Protein AF-A0A8H8RBW3-F1 (afdb_monomer_lite)

Sequence (217 aa):
YTEMAESSLVESPELKIYHGNCHCGAIKFAVKTPETPTVGECNCSICFKKGYKHIFPGPEAFNLIRGEELLKDYEFAGKTMLHRFCPTSGTPVMGKRSSAPPGSDISINARTLNDLDIWSLPTQTLDGKSLEPSYKPAPFTGPEPTAKIEDSKIYTGGCHCGNVTMALKTTDPQIPQVSISTQDPSQVKAYIFGRSFQEHTFCGICGVSLVGEGVAG

pLDDT: mean 88.07, std 14.0, range [35.59, 98.62]

Radius of gyration: 20.66 Å; chains: 1; bounding box: 60×54×54 Å

Structure (mmCIF, N/CA/C/O backbone):
data_AF-A0A8H8RBW3-F1
#
_entry.id   AF-A0A8H8RBW3-F1
#
loop_
_atom_site.group_PDB
_atom_site.id
_atom_site.type_symbol
_atom_site.label_atom_id
_atom_site.label_alt_id
_atom_site.label_comp_id
_atom_site.label_asym_id
_atom_site.label_entity_id
_atom_site.label_seq_id
_atom_site.pdbx_PDB_ins_code
_atom_site.Cartn_x
_atom_site.Cartn_y
_atom_site.Cartn_z
_atom_site.occupancy
_atom_site.B_iso_or_equiv
_atom_site.auth_seq_id
_atom_site.auth_comp_id
_atom_site.auth_asym_id
_atom_site.auth_atom_id
_atom_site.pdbx_PDB_model_num
ATOM 1 N N . TYR A 1 1 ? 33.612 -38.176 -30.239 1.00 38.25 1 TYR A N 1
ATOM 2 C CA . TYR A 1 1 ? 32.323 -37.581 -30.624 1.00 38.25 1 TYR A CA 1
ATOM 3 C C . TYR A 1 1 ? 31.605 -37.221 -29.343 1.00 38.25 1 TYR A C 1
ATOM 5 O O . TYR A 1 1 ? 30.943 -38.060 -28.756 1.00 38.25 1 TYR A O 1
ATOM 13 N N . THR A 1 2 ? 31.913 -36.037 -28.829 1.00 35.59 2 THR A N 1
ATOM 14 C CA . THR A 1 2 ? 31.411 -35.514 -27.558 1.00 35.59 2 THR A CA 1
ATOM 15 C C . THR A 1 2 ? 30.137 -34.734 -27.850 1.00 35.59 2 THR A C 1
ATOM 17 O O . THR A 1 2 ? 30.138 -33.873 -28.728 1.00 35.59 2 THR A O 1
ATOM 20 N N . GLU A 1 3 ? 29.062 -35.090 -27.154 1.00 43.66 3 GLU A N 1
ATOM 21 C CA . GLU A 1 3 ? 27.749 -34.453 -27.213 1.00 43.66 3 GLU A CA 1
ATOM 22 C C . GLU A 1 3 ? 27.864 -32.949 -26.933 1.00 43.66 3 GLU A C 1
ATOM 24 O O . GLU A 1 3 ? 28.324 -32.527 -25.871 1.00 43.66 3 GLU A O 1
ATOM 29 N N . MET A 1 4 ? 27.446 -32.133 -27.899 1.00 42.12 4 MET A N 1
ATOM 30 C CA . MET A 1 4 ? 27.146 -30.725 -27.670 1.00 42.12 4 MET A CA 1
ATOM 31 C C . MET A 1 4 ? 25.696 -30.661 -27.204 1.00 42.12 4 MET A C 1
ATOM 33 O O . MET A 1 4 ? 24.782 -30.838 -28.004 1.00 42.12 4 MET A O 1
ATOM 37 N N . ALA A 1 5 ? 25.493 -30.454 -25.903 1.00 46.16 5 ALA A N 1
ATOM 38 C CA . ALA A 1 5 ? 24.181 -30.139 -25.363 1.00 46.16 5 ALA A CA 1
ATOM 39 C C . ALA A 1 5 ? 23.697 -28.824 -25.993 1.00 46.16 5 ALA A C 1
ATOM 41 O O . ALA A 1 5 ? 24.302 -27.768 -25.794 1.00 46.16 5 ALA A O 1
ATOM 42 N N . GLU A 1 6 ? 22.626 -28.910 -26.780 1.00 45.06 6 GLU A N 1
ATOM 43 C CA . GLU A 1 6 ? 21.883 -27.760 -27.277 1.00 45.06 6 GLU A CA 1
ATOM 44 C C . GLU A 1 6 ? 21.389 -26.941 -26.081 1.00 45.06 6 GLU A C 1
ATOM 46 O O . GLU A 1 6 ? 20.500 -27.339 -25.329 1.00 45.06 6 GLU A O 1
ATOM 51 N N . SER A 1 7 ? 22.010 -25.779 -25.896 1.00 51.03 7 SER A N 1
ATOM 52 C CA . SER A 1 7 ? 21.505 -24.706 -25.052 1.00 51.03 7 SER A CA 1
ATOM 53 C C . SER A 1 7 ? 20.158 -24.262 -25.619 1.00 51.03 7 SER A C 1
ATOM 55 O O . SER A 1 7 ? 20.117 -23.463 -26.555 1.00 51.03 7 SER A O 1
ATOM 57 N N . SER A 1 8 ? 19.062 -24.776 -25.063 1.00 50.03 8 SER A N 1
ATOM 58 C CA . SER A 1 8 ? 17.713 -24.300 -25.356 1.00 50.03 8 SER A CA 1
ATOM 59 C C . SER A 1 8 ? 17.643 -22.798 -25.075 1.00 50.03 8 SER A C 1
ATOM 61 O O . SER A 1 8 ? 17.675 -22.369 -23.919 1.00 50.03 8 SER A O 1
ATOM 63 N N . LEU A 1 9 ? 17.583 -22.000 -26.139 1.00 47.44 9 LEU A N 1
ATOM 64 C CA . LEU A 1 9 ? 17.281 -20.579 -26.071 1.00 47.44 9 LEU A CA 1
ATOM 65 C C . LEU A 1 9 ? 15.852 -20.454 -25.536 1.00 47.44 9 LEU A C 1
ATOM 67 O O . LEU A 1 9 ? 14.891 -20.694 -26.260 1.00 47.44 9 LEU A O 1
ATOM 71 N N . VAL A 1 10 ? 15.708 -20.144 -24.250 1.00 54.31 10 VAL A N 1
ATOM 72 C CA . VAL A 1 10 ? 14.412 -19.749 -23.698 1.00 54.31 10 VAL A CA 1
ATOM 73 C C . VAL A 1 10 ? 14.110 -18.381 -24.299 1.00 54.31 10 VAL A C 1
ATOM 75 O O . VAL A 1 10 ? 14.776 -17.404 -23.959 1.00 54.31 10 VAL A O 1
ATOM 78 N N . GLU A 1 11 ? 13.176 -18.318 -25.249 1.00 56.00 11 GLU A N 1
ATOM 79 C CA . GLU A 1 11 ? 12.696 -17.047 -25.789 1.00 56.00 11 GLU A CA 1
ATOM 80 C C . GLU A 1 11 ? 12.199 -16.174 -24.634 1.00 56.00 11 GLU A C 1
ATOM 82 O O . GLU A 1 11 ? 11.340 -16.574 -23.843 1.00 56.00 11 GLU A O 1
ATOM 87 N N . SER A 1 12 ? 12.776 -14.978 -24.510 1.00 66.94 12 SER A N 1
ATOM 88 C CA . SER A 1 12 ? 12.285 -13.979 -23.568 1.00 66.94 12 SER A CA 1
ATOM 89 C C . SER A 1 12 ? 10.855 -13.604 -23.961 1.00 66.94 12 SER A C 1
ATOM 91 O O . SER A 1 12 ? 10.620 -13.315 -25.136 1.00 66.94 12 SER A O 1
ATOM 93 N N . PRO A 1 13 ? 9.902 -13.586 -23.015 1.00 77.00 13 PRO A N 1
ATOM 94 C CA . PRO A 1 13 ? 8.513 -13.276 -23.324 1.00 77.00 13 PRO A CA 1
ATOM 95 C C . PRO A 1 13 ? 8.392 -11.884 -23.953 1.00 77.00 13 PRO A C 1
ATOM 97 O O . PRO A 1 13 ? 9.084 -10.948 -23.543 1.00 77.00 13 PRO A O 1
ATOM 100 N N . GLU A 1 14 ? 7.491 -11.747 -24.928 1.00 88.75 14 GLU A N 1
ATOM 101 C CA . GLU A 1 14 ? 7.175 -10.459 -25.543 1.00 88.75 14 GLU A CA 1
ATOM 102 C C . GLU A 1 14 ? 6.735 -9.454 -24.467 1.00 88.75 14 GLU A C 1
ATOM 104 O O . GLU A 1 14 ? 5.901 -9.751 -23.607 1.00 88.75 14 GLU A O 1
ATOM 109 N N . LEU A 1 15 ? 7.331 -8.259 -24.493 1.00 93.69 15 LEU A N 1
ATOM 110 C CA . LEU A 1 15 ? 7.065 -7.206 -23.518 1.00 93.69 15 LEU A CA 1
ATOM 111 C C . LEU A 1 15 ? 6.145 -6.147 -24.113 1.00 93.69 15 LEU A C 1
ATOM 113 O O . LEU A 1 15 ? 6.416 -5.598 -25.181 1.00 93.69 15 LEU A O 1
ATOM 117 N N . LYS A 1 16 ? 5.122 -5.770 -23.350 1.00 95.31 16 LYS A N 1
ATOM 118 C CA . LYS A 1 16 ? 4.192 -4.693 -23.683 1.00 95.31 16 LYS A CA 1
ATOM 119 C C . LYS A 1 16 ? 4.362 -3.523 -22.730 1.00 95.31 16 LYS A C 1
ATOM 121 O O . LYS A 1 16 ? 4.723 -3.693 -21.565 1.00 95.31 16 LYS A O 1
ATOM 126 N N . ILE A 1 17 ? 4.111 -2.320 -23.236 1.00 97.50 17 ILE A N 1
ATOM 127 C CA . ILE A 1 17 ? 4.099 -1.107 -22.421 1.00 97.50 17 ILE A CA 1
ATOM 128 C C . ILE A 1 17 ? 2.705 -0.938 -21.824 1.00 97.50 17 ILE A C 1
ATOM 130 O O . ILE A 1 17 ? 1.729 -0.770 -22.551 1.00 97.50 17 ILE A O 1
ATOM 134 N N . TYR A 1 18 ? 2.639 -0.920 -20.499 1.00 98.00 18 TYR A N 1
ATOM 135 C CA . TYR A 1 18 ? 1.461 -0.550 -19.731 1.00 98.00 18 TYR A CA 1
ATOM 136 C C . TYR A 1 18 ? 1.674 0.819 -19.097 1.00 98.00 18 TYR A C 1
ATOM 138 O O . TYR A 1 18 ? 2.735 1.105 -18.536 1.00 98.00 18 TYR A O 1
ATOM 146 N N . HIS A 1 19 ? 0.652 1.666 -19.157 1.00 98.44 19 HIS A N 1
ATOM 147 C CA . HIS A 1 19 ? 0.625 2.922 -18.418 1.00 98.44 19 HIS A CA 1
ATOM 148 C C . HIS A 1 19 ? -0.035 2.711 -17.062 1.00 98.44 19 HIS A C 1
ATOM 150 O O . HIS A 1 19 ? -0.962 1.918 -16.934 1.00 98.44 19 HIS A O 1
ATOM 156 N N . GLY A 1 20 ? 0.412 3.452 -16.057 1.00 98.25 20 GLY A N 1
ATOM 157 C CA . GLY A 1 20 ? -0.210 3.435 -14.744 1.00 98.25 20 GLY A CA 1
ATOM 158 C C . GLY A 1 20 ? -0.260 4.808 -14.100 1.00 98.25 20 GLY A C 1
ATOM 159 O O . GLY A 1 20 ? 0.461 5.740 -14.482 1.00 98.25 20 GLY A O 1
ATOM 160 N N . ASN A 1 21 ? -1.136 4.936 -13.111 1.00 98.44 21 ASN A N 1
ATOM 161 C CA . ASN A 1 21 ? -1.290 6.151 -12.330 1.00 98.44 21 ASN A CA 1
ATOM 162 C C . ASN A 1 21 ? -1.804 5.866 -10.917 1.00 98.44 21 ASN A C 1
ATOM 164 O O . ASN A 1 21 ? -2.456 4.859 -10.650 1.00 98.44 21 ASN A O 1
ATOM 168 N N . CYS A 1 22 ? -1.537 6.795 -9.996 1.00 97.81 22 CYS A N 1
ATOM 169 C CA . CYS A 1 22 ? -2.273 6.810 -8.733 1.00 97.81 22 CYS A CA 1
ATOM 170 C C . CYS A 1 22 ? -3.745 7.179 -8.978 1.00 97.81 22 CYS A C 1
ATOM 172 O O . CYS A 1 22 ? -4.088 7.704 -10.040 1.00 97.81 22 CYS A O 1
ATOM 174 N N . HIS A 1 23 ? -4.610 6.973 -7.984 1.00 95.62 23 HIS A N 1
ATOM 175 C CA . HIS A 1 23 ? -6.046 7.196 -8.151 1.00 95.62 23 HIS A CA 1
ATOM 176 C C . HIS A 1 23 ? -6.396 8.635 -8.572 1.00 95.62 23 HIS A C 1
ATOM 178 O O . HIS A 1 23 ? -7.210 8.833 -9.465 1.00 95.62 23 HIS A O 1
ATOM 184 N N . CYS A 1 24 ? -5.724 9.647 -8.010 1.00 95.12 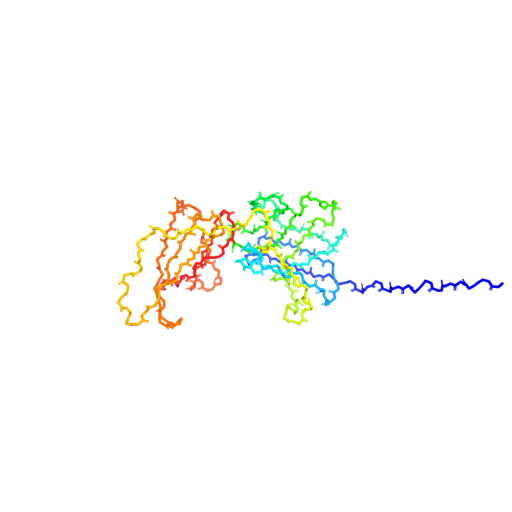24 CYS A N 1
ATOM 185 C CA . CYS A 1 24 ? -5.948 11.047 -8.395 1.00 95.12 24 CYS A CA 1
ATOM 186 C C . CYS A 1 24 ? -5.222 11.479 -9.686 1.00 95.12 24 CYS A C 1
ATOM 188 O O . CYS A 1 24 ? -5.352 12.626 -10.107 1.00 95.12 24 CYS A O 1
ATOM 190 N N . GLY A 1 25 ? -4.410 10.610 -10.297 1.00 96.06 25 GLY A N 1
ATOM 191 C CA . GLY A 1 25 ? -3.676 10.902 -11.534 1.00 96.06 25 GLY A CA 1
ATOM 192 C C . GLY A 1 25 ? -2.464 11.836 -11.396 1.00 96.06 25 GLY A C 1
ATOM 193 O O . GLY A 1 25 ? -1.840 12.160 -12.409 1.00 96.06 25 GLY A O 1
ATOM 194 N N . ALA A 1 26 ? -2.114 12.265 -10.177 1.00 97.06 26 ALA A N 1
ATOM 195 C CA . ALA A 1 26 ? -0.953 13.124 -9.917 1.00 97.06 26 ALA A CA 1
ATOM 196 C C . ALA A 1 26 ? 0.384 12.420 -10.208 1.00 97.06 26 ALA A C 1
ATOM 198 O O . ALA A 1 26 ? 1.325 13.052 -10.684 1.00 97.06 26 ALA A O 1
ATOM 199 N N . ILE A 1 27 ? 0.438 11.109 -9.955 1.00 98.50 27 ILE A N 1
ATOM 200 C CA . ILE A 1 27 ? 1.563 10.236 -10.285 1.00 98.50 27 ILE A CA 1
ATOM 201 C C . ILE A 1 27 ? 1.209 9.482 -11.561 1.00 98.50 27 ILE A C 1
ATOM 203 O O . ILE A 1 27 ? 0.157 8.839 -11.602 1.00 98.50 27 ILE A O 1
ATOM 207 N N . LYS A 1 28 ? 2.077 9.536 -12.573 1.00 98.62 28 LYS A N 1
ATOM 208 C CA . LYS A 1 28 ? 1.922 8.796 -13.835 1.00 98.62 28 LYS A CA 1
ATOM 209 C C . LYS A 1 28 ? 3.229 8.117 -14.200 1.00 98.62 28 LYS A C 1
ATOM 211 O O . LYS A 1 28 ? 4.292 8.714 -14.046 1.00 98.62 28 LYS A O 1
ATOM 216 N N . PHE A 1 29 ? 3.157 6.902 -14.718 1.00 98.31 29 PHE A N 1
ATOM 217 C CA . PHE A 1 29 ? 4.330 6.121 -15.096 1.00 98.31 29 PHE A CA 1
ATOM 218 C C . PHE A 1 29 ? 4.004 5.141 -16.230 1.00 98.31 29 PHE A C 1
ATOM 220 O O . PHE A 1 29 ? 2.842 4.963 -16.602 1.00 98.31 29 PHE A O 1
ATOM 227 N N . ALA A 1 30 ? 5.039 4.519 -16.784 1.00 98.06 30 ALA A N 1
ATOM 228 C CA . ALA A 1 30 ? 4.941 3.419 -17.732 1.00 98.06 30 ALA A CA 1
ATOM 229 C C . ALA A 1 30 ? 5.853 2.260 -17.309 1.00 98.06 30 ALA A C 1
ATOM 231 O O . ALA A 1 30 ? 6.924 2.474 -16.734 1.00 98.06 30 ALA A O 1
ATOM 232 N N . VAL A 1 31 ? 5.416 1.037 -17.601 1.00 97.19 31 VAL A N 1
ATOM 233 C CA . VAL A 1 31 ? 6.129 -0.211 -17.320 1.00 97.19 31 VAL A CA 1
ATOM 234 C C . VAL A 1 31 ? 6.141 -1.084 -18.569 1.00 97.19 31 VAL A C 1
ATOM 236 O O . VAL A 1 31 ? 5.099 -1.280 -19.183 1.00 97.19 31 VAL A O 1
ATOM 239 N N . LYS A 1 32 ? 7.299 -1.647 -18.914 1.00 96.44 32 LYS A N 1
ATOM 240 C CA . LYS A 1 32 ? 7.427 -2.761 -19.857 1.00 96.44 32 LYS A CA 1
ATOM 241 C C . LYS A 1 32 ? 7.345 -4.071 -19.080 1.00 96.44 32 LYS A C 1
ATOM 243 O O . LYS A 1 32 ? 8.136 -4.296 -18.169 1.00 96.44 32 LYS A O 1
ATOM 248 N N . THR A 1 33 ? 6.386 -4.925 -19.405 1.00 95.00 33 THR A N 1
ATOM 249 C CA . THR A 1 33 ? 6.212 -6.229 -18.748 1.00 95.00 33 THR A CA 1
ATOM 250 C C . THR A 1 33 ? 5.459 -7.184 -19.684 1.00 95.00 33 THR A C 1
ATOM 252 O O . THR A 1 33 ? 4.809 -6.695 -20.615 1.00 95.00 33 THR A O 1
ATOM 255 N N . PRO A 1 34 ? 5.557 -8.519 -19.517 1.00 94.50 34 PRO A N 1
ATOM 256 C CA . PRO A 1 34 ? 4.747 -9.459 -20.293 1.00 94.50 34 PRO A CA 1
ATOM 257 C C . PRO A 1 34 ? 3.250 -9.167 -20.169 1.00 94.50 34 PRO A C 1
ATOM 259 O O . PRO A 1 34 ? 2.832 -8.479 -19.242 1.00 94.50 34 PRO A O 1
ATOM 262 N N . GLU A 1 35 ? 2.418 -9.704 -21.062 1.00 93.31 35 GLU A N 1
ATOM 263 C CA . GLU A 1 35 ? 0.962 -9.529 -20.935 1.00 93.31 35 GLU A CA 1
ATOM 264 C C . GLU A 1 35 ? 0.374 -10.231 -19.704 1.00 93.31 35 GLU A C 1
ATOM 266 O O . GLU A 1 35 ? -0.577 -9.737 -19.105 1.00 93.31 35 GLU A O 1
ATOM 271 N N . THR A 1 36 ? 0.992 -11.333 -19.275 1.00 94.31 36 THR A N 1
ATOM 272 C CA . THR A 1 36 ? 0.603 -12.101 -18.084 1.00 94.31 36 THR A CA 1
ATOM 273 C C . THR A 1 36 ? 1.766 -12.184 -17.088 1.00 94.31 36 THR A C 1
ATOM 275 O O . THR A 1 36 ? 2.343 -13.260 -16.896 1.00 94.31 36 THR A O 1
ATOM 278 N N . PRO A 1 37 ? 2.191 -11.062 -16.476 1.00 94.81 37 PRO A N 1
ATOM 279 C CA . PRO A 1 37 ? 3.321 -11.080 -15.562 1.00 94.81 37 PRO A CA 1
ATOM 280 C C . PRO A 1 37 ? 2.942 -11.797 -14.264 1.00 94.81 37 PRO A C 1
ATOM 282 O O . PRO A 1 37 ? 1.864 -11.576 -13.711 1.00 94.81 37 PRO A O 1
ATOM 285 N N . THR A 1 38 ? 3.853 -12.615 -13.735 1.00 96.06 38 THR A N 1
ATOM 286 C CA . THR A 1 38 ? 3.692 -13.175 -12.389 1.00 96.06 38 THR A CA 1
ATOM 287 C C . THR A 1 38 ? 3.805 -12.067 -11.351 1.00 96.06 38 THR A C 1
ATOM 289 O O . THR A 1 38 ? 4.810 -11.355 -11.297 1.00 96.06 38 THR A O 1
ATOM 292 N N . VAL A 1 39 ? 2.787 -11.936 -10.501 1.00 97.38 39 VAL A N 1
ATOM 293 C CA . VAL A 1 39 ? 2.762 -10.950 -9.418 1.00 97.38 39 VAL A CA 1
ATOM 294 C C . VAL A 1 39 ? 3.179 -11.573 -8.091 1.00 97.38 39 VAL A C 1
ATOM 296 O O . VAL A 1 39 ? 2.764 -12.675 -7.742 1.00 97.38 39 VAL A O 1
ATOM 299 N N . GLY A 1 40 ? 3.983 -10.846 -7.321 1.00 97.44 40 GLY A N 1
ATOM 300 C CA . GLY A 1 40 ? 4.317 -11.202 -5.947 1.00 97.44 40 GLY A CA 1
ATOM 301 C C . GLY A 1 40 ? 3.254 -10.701 -4.970 1.00 97.44 40 GLY A C 1
ATOM 302 O O . GLY A 1 40 ? 3.030 -9.491 -4.868 1.00 97.44 40 GLY A O 1
ATOM 303 N N . GLU A 1 41 ? 2.646 -11.607 -4.208 1.00 97.12 41 GLU A N 1
ATOM 304 C CA . GLU A 1 41 ? 1.735 -11.281 -3.107 1.00 97.12 41 GLU A CA 1
ATOM 305 C C . GLU A 1 41 ? 2.333 -11.707 -1.774 1.00 97.12 41 GLU A C 1
ATOM 307 O O . GLU A 1 41 ? 2.482 -12.890 -1.473 1.00 97.12 41 GLU A O 1
ATOM 312 N N . CYS A 1 42 ? 2.688 -10.713 -0.966 1.00 96.69 42 CYS A N 1
ATOM 313 C CA . CYS A 1 42 ? 3.293 -10.928 0.335 1.00 96.69 42 CYS A CA 1
ATOM 314 C C . CYS A 1 42 ? 2.256 -10.782 1.447 1.00 96.69 42 CYS A C 1
ATOM 316 O O . CYS A 1 42 ? 1.523 -9.793 1.503 1.00 96.69 42 CYS A O 1
ATOM 318 N N . ASN A 1 43 ? 2.234 -11.742 2.369 1.00 96.88 43 ASN A N 1
ATOM 319 C CA . ASN A 1 43 ? 1.338 -11.737 3.526 1.00 96.88 43 ASN A CA 1
ATOM 320 C C . ASN A 1 43 ? 1.826 -10.848 4.694 1.00 96.88 43 ASN A C 1
ATOM 322 O O . ASN A 1 43 ? 1.219 -10.869 5.768 1.00 96.88 43 ASN A O 1
ATOM 326 N N . CYS A 1 44 ? 2.917 -10.086 4.531 1.00 95.75 44 CYS A N 1
ATOM 327 C CA . CYS A 1 44 ? 3.396 -9.196 5.587 1.00 95.75 44 CYS A CA 1
ATOM 328 C C . CYS A 1 44 ? 2.398 -8.058 5.851 1.00 95.75 44 CYS A C 1
ATOM 330 O O . CYS A 1 44 ? 1.584 -7.685 5.000 1.00 95.75 44 CYS A O 1
ATOM 332 N N . SER A 1 45 ? 2.477 -7.473 7.044 1.00 96.06 45 SER A N 1
ATOM 333 C CA . SER A 1 45 ? 1.506 -6.497 7.550 1.00 96.06 45 SER A CA 1
ATOM 334 C C . SER A 1 45 ? 1.267 -5.308 6.617 1.00 96.06 45 SER A C 1
ATOM 336 O O . SER A 1 45 ? 0.119 -4.904 6.424 1.00 96.06 45 SER A O 1
ATOM 338 N N . ILE A 1 46 ? 2.323 -4.736 6.032 1.00 97.00 46 ILE A N 1
ATOM 339 C CA . ILE A 1 46 ? 2.197 -3.591 5.123 1.00 97.00 46 ILE A CA 1
ATOM 340 C C . ILE A 1 46 ? 1.629 -4.003 3.761 1.00 97.00 46 ILE A C 1
ATOM 342 O O . ILE A 1 46 ? 0.777 -3.289 3.232 1.00 97.00 46 ILE A O 1
ATOM 346 N N . CYS A 1 47 ? 2.061 -5.143 3.207 1.00 96.75 47 CYS A N 1
ATOM 347 C CA . CYS A 1 47 ? 1.621 -5.618 1.896 1.00 96.75 47 CYS A CA 1
ATOM 348 C C . CYS A 1 47 ? 0.146 -5.980 1.919 1.00 96.75 47 CYS A C 1
ATOM 350 O O . CYS A 1 47 ? -0.601 -5.542 1.044 1.00 96.75 47 CYS A O 1
ATOM 352 N N . PHE A 1 48 ? -0.277 -6.651 2.988 1.00 95.19 48 PHE A N 1
ATOM 353 C CA . PHE A 1 48 ? -1.670 -6.979 3.225 1.00 95.19 48 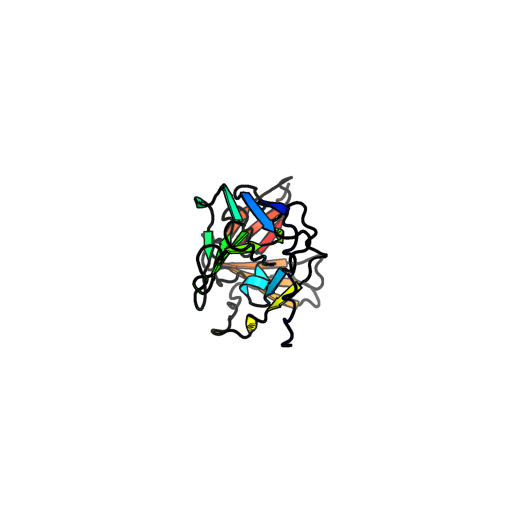PHE A CA 1
ATOM 354 C C . PHE A 1 48 ? -2.536 -5.718 3.373 1.00 95.19 48 PHE A C 1
ATOM 356 O O . PHE A 1 48 ? -3.514 -5.554 2.650 1.00 95.19 48 PHE A O 1
ATOM 363 N N . LYS A 1 49 ? -2.146 -4.766 4.239 1.00 95.88 49 LYS A N 1
ATOM 364 C CA . LYS A 1 49 ? -2.915 -3.523 4.467 1.00 95.88 49 LYS A CA 1
ATOM 365 C C . LYS A 1 49 ? -2.999 -2.606 3.243 1.00 95.88 49 LYS A C 1
ATOM 367 O O . LYS A 1 49 ? -3.969 -1.868 3.114 1.00 95.88 49 LYS A O 1
ATOM 372 N N . LYS A 1 50 ? -1.981 -2.608 2.378 1.00 96.69 50 LYS A N 1
ATOM 373 C CA . LYS A 1 50 ? -1.943 -1.799 1.146 1.00 96.69 50 LYS A CA 1
ATOM 374 C C . LYS A 1 50 ? -2.453 -2.537 -0.092 1.00 96.69 50 LYS A C 1
ATOM 376 O O . LYS A 1 50 ? -2.550 -1.925 -1.152 1.00 96.69 50 LYS A O 1
ATOM 381 N N . GLY A 1 51 ? -2.744 -3.832 0.022 1.00 96.00 51 GLY A N 1
ATOM 382 C CA . GLY A 1 51 ? -3.173 -4.663 -1.098 1.00 96.00 51 GLY A CA 1
ATOM 383 C C . GLY A 1 51 ? -2.146 -4.738 -2.231 1.00 96.00 51 GLY A C 1
ATOM 384 O O . GLY A 1 51 ? -2.538 -4.758 -3.396 1.00 96.00 51 GLY A O 1
ATOM 385 N N . TYR A 1 52 ? -0.846 -4.732 -1.927 1.00 97.56 52 TYR A N 1
ATOM 386 C CA . TYR A 1 52 ? 0.187 -4.789 -2.965 1.00 97.56 52 TYR A CA 1
ATOM 387 C C . TYR A 1 52 ? 0.108 -6.092 -3.780 1.00 97.56 52 TYR A C 1
ATOM 389 O O . TYR A 1 52 ? 0.089 -7.182 -3.212 1.00 97.56 52 TYR A O 1
ATOM 397 N N . LYS A 1 53 ? 0.152 -5.963 -5.111 1.00 97.62 53 LYS A N 1
ATOM 398 C CA . LYS A 1 53 ? 0.529 -7.027 -6.056 1.00 97.62 53 LYS A CA 1
ATOM 399 C C . LYS A 1 53 ? 1.787 -6.563 -6.784 1.00 97.62 53 LYS A C 1
ATOM 401 O O . LYS A 1 53 ? 1.701 -5.690 -7.643 1.00 97.62 53 LYS A O 1
ATOM 406 N N . HIS A 1 54 ? 2.956 -7.051 -6.384 1.00 97.56 54 HIS A N 1
ATOM 407 C CA . HIS A 1 54 ? 4.231 -6.525 -6.872 1.00 97.56 54 HIS A CA 1
ATOM 408 C C . HIS A 1 54 ? 4.601 -7.109 -8.239 1.00 97.56 54 HIS A C 1
ATOM 410 O O . HIS A 1 54 ? 4.711 -8.322 -8.379 1.00 97.56 54 HIS A O 1
ATOM 416 N N . ILE A 1 55 ? 4.879 -6.241 -9.210 1.00 96.56 55 ILE A N 1
ATOM 417 C CA . ILE A 1 55 ? 5.629 -6.572 -10.429 1.00 96.56 55 ILE A CA 1
ATOM 418 C C . ILE A 1 55 ? 7.029 -5.983 -10.291 1.00 96.56 55 ILE A C 1
ATOM 420 O O . ILE A 1 55 ? 7.178 -4.829 -9.887 1.00 96.56 55 ILE A O 1
ATOM 424 N N . PHE A 1 56 ? 8.048 -6.761 -10.645 1.00 95.00 56 PHE A N 1
ATOM 425 C CA . PHE A 1 56 ? 9.438 -6.316 -10.722 1.00 95.00 56 PHE A CA 1
ATOM 426 C C . PHE A 1 56 ? 9.826 -6.236 -12.202 1.00 95.00 56 PHE A C 1
ATOM 428 O O . PHE A 1 56 ? 10.170 -7.261 -12.783 1.00 95.00 56 PHE A O 1
ATOM 435 N N . PRO A 1 57 ? 9.719 -5.057 -12.839 1.00 91.56 57 PRO A N 1
ATOM 436 C CA . PRO A 1 57 ? 9.863 -4.947 -14.290 1.00 91.56 57 PRO A CA 1
ATOM 437 C C . PRO A 1 57 ? 11.307 -5.149 -14.776 1.00 91.56 57 PRO A C 1
ATOM 439 O O . PRO A 1 57 ? 11.518 -5.490 -15.933 1.00 91.56 57 PRO A O 1
ATOM 442 N N . GLY A 1 58 ? 12.293 -4.993 -13.889 1.00 89.12 58 GLY A N 1
ATOM 443 C CA . GLY A 1 58 ? 13.711 -5.091 -14.224 1.00 89.12 58 GLY A CA 1
ATOM 444 C C . GLY A 1 58 ? 14.294 -3.783 -14.778 1.00 89.12 58 GLY A C 1
ATOM 445 O O . GLY A 1 58 ? 13.586 -2.771 -14.871 1.00 89.12 58 GLY A O 1
ATOM 446 N N . PRO A 1 59 ? 15.598 -3.783 -15.111 1.00 89.69 59 PRO A N 1
ATOM 447 C CA . PRO A 1 59 ? 16.299 -2.592 -15.582 1.00 89.69 59 PRO A CA 1
ATOM 448 C C . PRO A 1 59 ? 15.655 -2.008 -16.841 1.00 89.69 59 PRO A C 1
ATOM 450 O O . PRO A 1 59 ? 15.210 -2.749 -17.711 1.00 89.69 59 PRO A O 1
ATOM 453 N N . GLU A 1 60 ? 15.602 -0.676 -16.931 1.00 90.00 60 GLU A N 1
ATOM 454 C CA . GLU A 1 60 ? 15.102 0.077 -18.103 1.00 90.00 60 GLU A CA 1
ATOM 455 C C . GLU A 1 60 ? 13.634 -0.192 -18.503 1.00 90.00 60 GLU A C 1
ATOM 457 O O . GLU A 1 60 ? 13.122 0.358 -19.482 1.00 90.00 60 GLU A O 1
ATOM 462 N N . ALA A 1 61 ? 12.919 -1.002 -17.722 1.00 94.12 61 ALA A N 1
ATOM 463 C CA . ALA A 1 61 ? 11.536 -1.384 -17.965 1.00 94.12 61 ALA A CA 1
ATOM 464 C C . ALA A 1 61 ? 10.531 -0.542 -17.163 1.00 94.12 61 ALA A C 1
ATOM 466 O O . ALA A 1 61 ? 9.332 -0.790 -17.226 1.00 94.12 61 ALA A O 1
ATOM 467 N N . PHE A 1 62 ? 10.991 0.468 -16.424 1.00 95.50 62 PHE A N 1
ATOM 468 C CA . PHE A 1 62 ? 10.145 1.414 -15.701 1.00 95.50 62 PHE A CA 1
ATOM 469 C C . PHE A 1 62 ? 10.525 2.850 -16.049 1.00 95.50 62 PHE A C 1
ATOM 471 O O . PHE A 1 62 ? 11.702 3.204 -16.054 1.00 95.50 62 PHE A O 1
ATOM 478 N N . ASN A 1 63 ? 9.515 3.682 -16.294 1.00 95.88 63 ASN A N 1
ATOM 479 C CA . ASN A 1 63 ? 9.677 5.108 -16.530 1.00 95.88 63 ASN A CA 1
ATOM 480 C C . ASN A 1 63 ? 8.638 5.896 -15.725 1.00 95.88 63 ASN A C 1
ATOM 482 O O . ASN A 1 63 ? 7.433 5.752 -15.945 1.00 95.88 63 ASN A O 1
ATOM 486 N N . LEU A 1 64 ? 9.097 6.753 -14.816 1.00 96.19 64 LEU A N 1
ATOM 487 C CA . LEU A 1 64 ? 8.234 7.659 -14.069 1.00 96.19 64 LEU A CA 1
ATOM 488 C C . LEU A 1 64 ? 8.014 8.928 -14.899 1.00 96.19 64 LEU A C 1
ATOM 490 O O . LEU A 1 64 ? 8.937 9.690 -15.151 1.00 96.19 64 LEU A O 1
ATOM 494 N N . ILE A 1 65 ? 6.780 9.133 -15.354 1.00 98.06 65 ILE A N 1
ATOM 495 C CA . ILE A 1 65 ? 6.430 10.198 -16.304 1.00 98.06 65 ILE A CA 1
ATOM 496 C C . ILE A 1 65 ? 6.134 11.511 -15.568 1.00 98.06 65 ILE A C 1
ATOM 498 O O . ILE A 1 65 ? 6.429 12.590 -16.077 1.00 98.06 65 ILE A O 1
ATOM 502 N N . ARG A 1 66 ? 5.503 11.437 -14.389 1.00 98.06 66 ARG A N 1
ATOM 503 C CA . ARG A 1 66 ? 5.120 12.610 -13.590 1.00 98.06 66 ARG A CA 1
ATOM 504 C C . ARG A 1 66 ? 4.986 12.271 -12.108 1.00 98.06 66 ARG A C 1
ATOM 506 O O . ARG A 1 66 ? 4.448 11.214 -11.774 1.00 98.06 66 ARG A O 1
ATOM 513 N N . GLY A 1 67 ? 5.345 13.233 -11.256 1.00 97.19 67 GLY A N 1
ATOM 514 C CA . GLY A 1 67 ? 5.006 13.246 -9.834 1.00 97.19 67 GLY A CA 1
ATOM 515 C C . GLY A 1 67 ? 6.020 12.532 -8.948 1.00 97.19 67 GLY A C 1
ATOM 516 O O . GLY A 1 67 ? 5.667 12.088 -7.860 1.00 97.19 67 GLY A O 1
ATOM 517 N N . GLU A 1 68 ? 7.268 12.397 -9.390 1.00 96.25 68 GLU A N 1
ATOM 518 C CA . GLU A 1 68 ? 8.326 11.793 -8.576 1.00 96.25 68 GLU A CA 1
ATOM 519 C C . GLU A 1 68 ? 8.533 12.533 -7.258 1.00 96.25 68 GLU A C 1
ATOM 521 O O . GLU A 1 68 ? 8.588 11.917 -6.195 1.00 96.25 68 GLU A O 1
ATOM 526 N N . GLU A 1 69 ? 8.563 13.857 -7.340 1.00 96.69 69 GLU A N 1
ATOM 527 C CA . GLU A 1 69 ? 8.691 14.792 -6.231 1.00 96.69 69 GLU A CA 1
ATOM 528 C C . GLU A 1 69 ? 7.508 14.737 -5.260 1.00 96.69 69 GLU A C 1
ATOM 530 O O . GLU A 1 69 ? 7.618 15.167 -4.114 1.00 96.69 69 GLU A O 1
ATOM 535 N N . LEU A 1 70 ? 6.370 14.209 -5.719 1.00 97.50 70 LEU A N 1
ATOM 536 C CA . LEU A 1 70 ? 5.168 14.075 -4.910 1.00 97.50 70 LEU A CA 1
ATOM 537 C C . LEU A 1 70 ? 5.147 12.759 -4.138 1.00 97.50 70 LEU A C 1
ATOM 539 O O . LEU A 1 70 ? 4.404 12.660 -3.169 1.00 97.50 70 LEU A O 1
ATOM 543 N N . LEU A 1 71 ? 5.890 11.729 -4.551 1.00 97.56 71 LEU A N 1
ATOM 544 C CA . LEU A 1 71 ? 5.854 10.434 -3.871 1.00 97.56 71 LEU A CA 1
ATOM 545 C C . LEU A 1 71 ? 6.304 10.575 -2.415 1.00 97.56 71 LEU A C 1
ATOM 547 O O . LEU A 1 71 ? 7.367 11.116 -2.122 1.00 97.56 71 LEU A O 1
ATOM 551 N N . LYS A 1 72 ? 5.499 10.028 -1.501 1.00 97.88 72 LYS A N 1
ATOM 552 C CA . LYS A 1 72 ? 5.857 9.921 -0.089 1.00 97.88 72 LYS A CA 1
ATOM 553 C C . LYS A 1 72 ? 6.355 8.519 0.217 1.00 97.88 72 LYS A C 1
ATOM 555 O O . LYS A 1 72 ? 5.702 7.539 -0.145 1.00 97.88 72 LYS A O 1
ATOM 560 N N . ASP A 1 73 ? 7.469 8.442 0.933 1.00 97.62 73 ASP A N 1
ATOM 561 C CA . ASP A 1 73 ? 8.102 7.185 1.310 1.00 97.62 73 ASP A CA 1
ATOM 562 C C . ASP A 1 73 ? 7.687 6.753 2.721 1.00 97.62 73 ASP A C 1
ATOM 564 O O . ASP A 1 73 ? 7.522 7.566 3.634 1.00 97.62 73 ASP A O 1
ATOM 568 N N . TYR A 1 74 ? 7.520 5.444 2.895 1.00 97.75 74 TYR A N 1
ATOM 569 C CA . TYR A 1 74 ? 7.302 4.809 4.185 1.00 97.75 74 TYR A CA 1
ATOM 570 C C . TYR A 1 74 ? 8.215 3.592 4.340 1.00 97.75 74 TYR A C 1
ATOM 572 O O . TYR A 1 74 ? 8.160 2.662 3.535 1.00 97.75 74 TYR A O 1
ATOM 580 N N . GLU A 1 75 ? 9.011 3.588 5.405 1.00 95.50 75 GLU A N 1
ATOM 581 C CA . GLU A 1 75 ? 9.875 2.483 5.820 1.00 95.50 75 GLU A CA 1
ATOM 582 C C . GLU A 1 75 ? 9.559 2.063 7.260 1.00 95.50 75 GLU A C 1
ATOM 584 O O . GLU A 1 75 ? 9.003 2.828 8.051 1.00 95.50 75 GLU A O 1
ATOM 589 N N . PHE A 1 76 ? 9.894 0.824 7.602 1.00 94.00 76 PHE A N 1
ATOM 590 C CA . PHE A 1 76 ? 9.707 0.254 8.934 1.00 94.00 76 PHE A CA 1
ATOM 591 C C . PHE A 1 76 ? 10.677 -0.916 9.137 1.00 94.00 76 PHE A C 1
ATOM 593 O O . PHE A 1 76 ? 11.334 -1.356 8.189 1.00 94.00 76 PHE A O 1
ATOM 600 N N . ALA A 1 77 ? 10.738 -1.435 10.367 1.00 91.50 77 ALA A N 1
ATOM 601 C CA . ALA A 1 77 ? 11.538 -2.608 10.725 1.00 91.50 77 ALA A CA 1
ATOM 602 C C . ALA A 1 77 ? 12.989 -2.500 10.206 1.00 91.50 77 ALA A C 1
ATOM 604 O O . ALA A 1 77 ? 13.662 -1.508 10.475 1.00 91.50 77 ALA A O 1
ATOM 605 N N . GLY A 1 78 ? 13.459 -3.498 9.450 1.00 87.56 78 GLY A N 1
ATOM 606 C CA . GLY A 1 78 ? 14.815 -3.557 8.899 1.00 87.56 78 GLY A CA 1
ATOM 607 C C . GLY A 1 78 ? 15.092 -2.628 7.711 1.00 87.56 78 GLY A C 1
ATOM 608 O O . GLY A 1 78 ? 16.164 -2.733 7.125 1.00 87.56 78 GLY A O 1
ATOM 609 N N . LYS A 1 79 ? 14.150 -1.752 7.322 1.00 91.38 79 LYS A N 1
ATOM 610 C CA . LYS A 1 79 ? 14.324 -0.757 6.241 1.00 91.38 79 LYS A CA 1
ATOM 611 C C . LYS A 1 79 ? 14.803 -1.367 4.911 1.00 91.38 79 LYS A C 1
ATOM 613 O O . LYS A 1 79 ? 15.614 -0.804 4.177 1.00 91.38 79 LYS A O 1
ATOM 618 N N . THR A 1 80 ? 14.288 -2.553 4.594 1.00 91.31 80 THR A N 1
ATOM 619 C CA . THR A 1 80 ? 14.652 -3.313 3.387 1.00 91.31 80 THR A CA 1
ATOM 620 C C . THR A 1 80 ? 13.933 -2.816 2.130 1.00 91.31 80 THR A C 1
ATOM 622 O O . THR A 1 80 ? 14.367 -3.086 1.009 1.00 91.31 80 THR A O 1
ATOM 625 N N . MET A 1 81 ? 12.835 -2.074 2.298 1.00 94.44 81 MET A N 1
ATOM 626 C CA . MET A 1 81 ? 12.052 -1.507 1.208 1.00 94.44 81 MET A CA 1
ATOM 627 C C . MET A 1 81 ? 11.453 -0.153 1.604 1.00 94.44 81 MET A C 1
ATOM 629 O O . MET A 1 81 ? 10.835 -0.021 2.659 1.00 94.44 81 MET A O 1
ATOM 633 N N . LEU A 1 82 ? 11.585 0.834 0.719 1.00 96.25 82 LEU A N 1
ATOM 634 C CA . LEU A 1 82 ? 10.823 2.078 0.759 1.00 96.25 82 LEU A CA 1
ATOM 635 C C . LEU A 1 82 ? 9.487 1.847 0.057 1.00 96.25 82 LEU A C 1
ATOM 637 O O . LEU A 1 82 ? 9.460 1.588 -1.146 1.00 96.25 82 LEU A O 1
ATOM 641 N N . HIS A 1 83 ? 8.373 1.947 0.777 1.00 97.56 83 HIS A N 1
ATOM 642 C CA . HIS A 1 83 ? 7.036 1.893 0.189 1.00 97.56 83 HIS A CA 1
ATOM 643 C C . HIS A 1 83 ? 6.588 3.299 -0.202 1.00 97.56 83 HIS A C 1
ATOM 645 O O . HIS A 1 83 ? 6.266 4.106 0.669 1.00 97.56 83 HIS A O 1
ATOM 651 N N . ARG A 1 84 ? 6.514 3.572 -1.503 1.00 97.88 84 ARG A N 1
ATOM 652 C CA . ARG A 1 84 ? 6.248 4.900 -2.057 1.00 97.88 84 ARG A CA 1
ATOM 653 C C . ARG A 1 84 ? 4.790 5.010 -2.506 1.00 97.88 84 ARG A C 1
ATOM 655 O O . ARG A 1 84 ? 4.291 4.188 -3.282 1.00 97.88 84 ARG A O 1
ATOM 662 N N . PHE A 1 85 ? 4.076 6.006 -1.997 1.00 98.56 85 PHE A N 1
ATOM 663 C CA . PHE A 1 85 ? 2.642 6.185 -2.233 1.00 98.56 85 PHE A CA 1
ATOM 664 C C . PHE A 1 85 ? 2.298 7.636 -2.574 1.00 98.56 85 PHE A C 1
ATOM 666 O O . PHE A 1 85 ? 3.063 8.559 -2.297 1.00 98.56 85 PHE A O 1
ATOM 673 N N . CYS A 1 86 ? 1.135 7.840 -3.190 1.00 98.31 86 CYS A N 1
ATOM 674 C CA . CYS A 1 86 ? 0.642 9.176 -3.497 1.00 98.31 86 CYS A CA 1
ATOM 675 C C . CYS A 1 86 ? 0.136 9.865 -2.215 1.00 98.31 86 CYS A C 1
ATOM 677 O O . CYS A 1 86 ? -0.805 9.358 -1.602 1.00 98.31 86 CYS A O 1
ATOM 679 N N . PRO A 1 87 ? 0.671 11.032 -1.816 1.00 97.19 87 PRO A N 1
ATOM 680 C CA . PRO A 1 87 ? 0.251 11.723 -0.597 1.00 97.19 87 PRO A CA 1
ATOM 681 C C . PRO A 1 87 ? -1.112 12.406 -0.734 1.00 97.19 87 PRO A C 1
ATOM 683 O O . PRO A 1 87 ? -1.647 12.873 0.263 1.00 97.19 87 PRO A O 1
ATOM 686 N N . THR A 1 88 ? -1.661 12.487 -1.950 1.00 96.19 88 THR A N 1
ATOM 687 C CA . THR A 1 88 ? -2.983 13.063 -2.217 1.00 96.19 88 THR A CA 1
ATOM 688 C C . THR A 1 88 ? -4.090 12.025 -2.082 1.00 96.19 88 THR A C 1
ATOM 690 O O . THR A 1 88 ? -5.123 12.325 -1.510 1.00 96.19 88 THR A O 1
ATOM 693 N N . SER A 1 89 ? -3.890 10.809 -2.599 1.00 95.75 89 SER A N 1
ATOM 694 C CA . SER A 1 89 ? -4.936 9.769 -2.652 1.00 95.75 89 SER A CA 1
ATOM 695 C C . SER A 1 89 ? -4.644 8.534 -1.799 1.00 95.75 89 SER A C 1
ATOM 697 O O . SER A 1 89 ? -5.446 7.605 -1.752 1.00 95.75 89 SER A O 1
ATOM 699 N N . GLY A 1 90 ? -3.464 8.456 -1.182 1.00 96.50 90 GLY A N 1
ATOM 700 C CA . GLY A 1 90 ? -3.005 7.282 -0.440 1.00 96.50 90 GLY A CA 1
ATOM 701 C C . GLY A 1 90 ? -2.605 6.091 -1.319 1.00 96.50 90 GLY A C 1
ATOM 702 O O . GLY A 1 90 ? -2.074 5.117 -0.792 1.00 96.50 90 GLY A O 1
ATOM 703 N N . THR A 1 91 ? -2.804 6.145 -2.647 1.00 98.00 91 THR A N 1
ATOM 704 C CA . THR A 1 91 ? -2.555 5.000 -3.538 1.00 98.00 91 THR A CA 1
ATOM 705 C C . THR A 1 91 ? -1.110 4.497 -3.413 1.00 98.00 91 THR A C 1
ATOM 707 O O . THR A 1 91 ? -0.180 5.273 -3.658 1.00 98.00 91 THR A O 1
ATOM 710 N N . PRO A 1 92 ? -0.894 3.214 -3.073 1.00 98.00 92 PRO A N 1
ATOM 711 C CA . PRO A 1 92 ? 0.433 2.617 -3.030 1.00 98.00 92 PRO A CA 1
ATOM 712 C C . PRO A 1 92 ? 0.913 2.310 -4.450 1.00 98.00 92 PRO A C 1
ATOM 714 O O . PRO A 1 92 ? 0.403 1.390 -5.089 1.00 98.00 92 PRO A O 1
ATOM 717 N N . VAL A 1 93 ? 1.868 3.103 -4.943 1.00 98.12 93 VAL A N 1
ATOM 718 C CA . VAL A 1 93 ? 2.303 3.085 -6.349 1.00 98.12 93 VAL A CA 1
ATOM 719 C C . VAL A 1 93 ? 3.458 2.115 -6.555 1.00 98.12 93 VAL A C 1
ATOM 721 O O . VAL A 1 93 ? 3.400 1.249 -7.426 1.00 98.12 93 VAL A O 1
ATOM 724 N N . MET A 1 94 ? 4.514 2.244 -5.752 1.00 96.19 94 MET A N 1
ATOM 725 C CA . MET A 1 94 ? 5.756 1.517 -5.989 1.00 96.19 94 MET A CA 1
ATOM 726 C C . MET A 1 94 ? 6.510 1.226 -4.695 1.00 96.19 94 MET A C 1
ATOM 728 O O . MET A 1 94 ? 6.291 1.854 -3.662 1.00 96.19 94 MET A O 1
ATOM 732 N N . GLY A 1 95 ? 7.426 0.272 -4.759 1.00 95.94 95 GLY A N 1
ATOM 733 C CA . GLY A 1 95 ? 8.414 0.021 -3.720 1.00 95.94 95 GLY A CA 1
ATOM 734 C C . GLY A 1 95 ? 9.825 0.123 -4.285 1.00 95.94 95 GLY A C 1
ATOM 735 O O . GLY A 1 95 ? 10.029 -0.213 -5.449 1.00 95.94 95 GLY A O 1
ATOM 736 N N . LYS A 1 96 ? 10.787 0.553 -3.468 1.00 95.31 96 LYS A N 1
ATOM 737 C CA . LYS A 1 96 ? 12.217 0.563 -3.802 1.00 95.31 96 LYS A CA 1
ATOM 738 C C . LYS A 1 96 ? 12.988 -0.271 -2.781 1.00 95.31 96 LYS A C 1
ATOM 740 O O . LYS A 1 96 ? 12.977 0.060 -1.598 1.00 95.31 96 LYS A O 1
ATOM 745 N N . ARG A 1 97 ? 13.604 -1.372 -3.210 1.00 94.69 97 ARG A N 1
ATOM 746 C CA . ARG A 1 97 ? 14.379 -2.280 -2.348 1.00 94.69 97 ARG A CA 1
ATOM 747 C C . ARG A 1 97 ? 15.768 -1.704 -2.088 1.00 94.69 97 ARG A C 1
ATOM 749 O O . ARG A 1 97 ? 16.451 -1.333 -3.032 1.00 94.69 97 ARG A O 1
ATOM 756 N N . SER A 1 98 ? 16.203 -1.666 -0.833 1.00 89.50 98 SER A N 1
ATOM 757 C CA . SER A 1 98 ? 17.488 -1.052 -0.467 1.00 89.50 98 SER A CA 1
ATOM 758 C C . SER A 1 98 ? 18.712 -1.898 -0.833 1.00 89.50 98 SER A C 1
ATOM 760 O O . SER A 1 98 ? 19.782 -1.343 -1.055 1.00 89.50 98 SER A O 1
ATOM 762 N N . SER A 1 99 ? 18.568 -3.223 -0.932 1.00 88.69 99 SER A N 1
ATOM 763 C CA . SER A 1 99 ? 19.667 -4.163 -1.212 1.00 88.69 99 SER A CA 1
ATOM 764 C C . SER A 1 99 ? 19.749 -4.645 -2.665 1.00 88.69 99 SER A C 1
ATOM 766 O O . SER A 1 99 ? 20.588 -5.486 -2.984 1.00 88.69 99 SER A O 1
ATOM 768 N N . ALA A 1 100 ? 18.876 -4.158 -3.547 1.00 90.88 100 ALA A N 1
ATOM 769 C CA . ALA A 1 100 ? 18.857 -4.565 -4.948 1.00 90.88 100 ALA A CA 1
ATOM 770 C C . ALA A 1 100 ? 19.700 -3.610 -5.816 1.00 90.88 100 ALA A C 1
ATOM 772 O O . ALA A 1 100 ? 19.750 -2.413 -5.525 1.00 90.88 100 ALA A O 1
ATOM 773 N N . PRO A 1 101 ? 20.338 -4.101 -6.895 1.00 89.50 101 PRO A N 1
ATOM 774 C CA . PRO A 1 101 ? 21.047 -3.242 -7.836 1.00 89.50 101 PRO A CA 1
ATOM 775 C C . PRO A 1 101 ? 20.121 -2.184 -8.459 1.00 89.50 101 PRO A C 1
ATOM 777 O O . PRO A 1 101 ? 18.940 -2.484 -8.687 1.00 89.50 101 PRO A O 1
ATOM 780 N N . PRO A 1 102 ? 20.642 -0.989 -8.798 1.00 85.19 102 PRO A N 1
ATOM 781 C CA . PRO A 1 102 ? 19.877 0.030 -9.509 1.00 85.19 102 PRO A CA 1
ATOM 782 C C . PRO A 1 102 ? 19.189 -0.534 -10.756 1.00 85.19 102 PRO A C 1
ATOM 784 O O . PRO A 1 102 ? 19.790 -1.277 -11.532 1.00 85.19 102 PRO A O 1
ATOM 787 N N . GLY A 1 103 ? 17.908 -0.210 -10.930 1.00 82.19 103 GLY A N 1
ATOM 788 C CA . GLY A 1 103 ? 17.089 -0.699 -12.041 1.00 82.19 103 GLY A CA 1
ATOM 789 C C . GLY A 1 103 ? 16.407 -2.041 -11.760 1.00 82.19 103 GLY A C 1
ATOM 790 O O . GLY A 1 103 ? 15.383 -2.332 -12.361 1.00 82.19 103 GLY A O 1
ATOM 791 N N . SER A 1 104 ? 16.896 -2.830 -10.801 1.00 89.50 104 SER A N 1
ATOM 792 C CA . SER A 1 104 ? 16.215 -4.040 -10.300 1.00 89.50 104 SER A CA 1
ATOM 793 C C . SER A 1 104 ? 15.588 -3.837 -8.917 1.00 89.50 104 SER A C 1
ATOM 795 O O . SER A 1 104 ? 14.966 -4.739 -8.352 1.00 89.50 104 SER A O 1
ATOM 797 N N . ASP A 1 105 ? 15.753 -2.655 -8.340 1.00 94.31 105 ASP A N 1
ATOM 798 C CA . ASP A 1 105 ? 15.267 -2.266 -7.024 1.00 94.31 105 ASP A CA 1
ATOM 799 C C . ASP A 1 105 ? 13.805 -1.818 -7.018 1.00 94.31 105 ASP A C 1
ATOM 801 O O . ASP A 1 105 ? 13.185 -1.786 -5.954 1.00 94.31 105 ASP A O 1
ATOM 805 N N . ILE A 1 106 ? 13.227 -1.544 -8.186 1.00 95.56 106 ILE A N 1
ATOM 806 C CA . ILE A 1 106 ? 11.850 -1.075 -8.316 1.00 95.56 106 ILE A CA 1
ATOM 807 C C . ILE A 1 106 ? 10.853 -2.234 -8.346 1.00 95.56 106 ILE A C 1
ATOM 809 O O . ILE A 1 106 ? 10.996 -3.204 -9.088 1.00 95.56 106 ILE A O 1
ATOM 813 N N . SER A 1 107 ? 9.790 -2.085 -7.559 1.00 96.62 107 SER A N 1
ATOM 814 C CA . SER A 1 107 ? 8.555 -2.854 -7.689 1.00 96.62 107 SER A CA 1
ATOM 815 C C . SER A 1 107 ? 7.390 -1.912 -7.954 1.00 96.62 107 SER A C 1
ATOM 817 O O . SER A 1 107 ? 7.335 -0.832 -7.366 1.00 96.62 107 SER A O 1
ATOM 819 N N . ILE A 1 108 ? 6.443 -2.328 -8.782 1.00 97.75 108 ILE A N 1
ATOM 820 C CA . ILE A 1 108 ? 5.226 -1.580 -9.093 1.00 97.75 108 ILE A CA 1
ATOM 821 C C . ILE A 1 108 ? 4.033 -2.343 -8.544 1.00 97.75 108 ILE A C 1
ATOM 823 O O . ILE A 1 108 ? 3.972 -3.568 -8.649 1.00 97.75 108 ILE A O 1
ATOM 827 N N . ASN A 1 109 ? 3.081 -1.629 -7.948 1.00 98.25 109 ASN A N 1
ATOM 828 C CA . ASN A 1 109 ? 1.808 -2.232 -7.598 1.00 98.25 109 ASN A CA 1
ATOM 829 C C . ASN A 1 109 ? 0.974 -2.411 -8.870 1.00 98.25 109 ASN A C 1
ATOM 831 O O . ASN A 1 109 ? 0.448 -1.436 -9.404 1.00 98.25 109 ASN A O 1
ATOM 835 N N . ALA A 1 110 ? 0.818 -3.645 -9.337 1.00 98.00 110 ALA A N 1
ATOM 836 C CA . ALA A 1 110 ? 0.091 -3.982 -10.558 1.00 98.00 110 ALA A CA 1
ATOM 837 C C . ALA A 1 110 ? -1.348 -3.436 -10.580 1.00 98.00 110 ALA A C 1
ATOM 839 O O . ALA A 1 110 ? -1.874 -3.127 -11.640 1.00 98.00 110 ALA A O 1
ATOM 840 N N . ARG A 1 111 ? -1.956 -3.211 -9.405 1.00 97.62 111 ARG A N 1
ATOM 841 C CA . ARG A 1 111 ? -3.282 -2.578 -9.262 1.00 97.62 111 ARG A CA 1
ATOM 842 C C . ARG A 1 111 ? -3.350 -1.119 -9.730 1.00 97.62 111 ARG A C 1
ATOM 844 O O . ARG A 1 111 ? -4.432 -0.546 -9.751 1.00 97.62 111 ARG A O 1
ATOM 851 N N . THR A 1 112 ? -2.208 -0.502 -10.020 1.00 97.88 112 THR A N 1
ATOM 852 C CA . THR A 1 112 ? -2.107 0.882 -10.508 1.00 97.88 112 THR A CA 1
ATOM 853 C C . THR A 1 112 ? -1.850 0.963 -12.013 1.00 97.88 112 THR A C 1
ATOM 855 O O . THR A 1 112 ? -1.723 2.065 -12.542 1.00 97.88 112 THR A O 1
ATOM 858 N N . LEU A 1 113 ? -1.764 -0.185 -12.697 1.00 97.94 113 LEU A N 1
ATOM 859 C CA . LEU A 1 113 ? -1.668 -0.272 -14.151 1.00 97.94 113 LEU A CA 1
ATOM 860 C C . LEU A 1 113 ? -3.063 -0.224 -14.775 1.00 97.94 113 LEU A C 1
ATOM 862 O O . LEU A 1 113 ? -3.997 -0.861 -14.290 1.00 97.94 113 LEU A O 1
ATOM 866 N N . ASN A 1 114 ? -3.177 0.526 -15.863 1.00 96.50 114 ASN A N 1
ATOM 867 C CA . ASN A 1 114 ? -4.370 0.581 -16.691 1.00 96.50 114 ASN A CA 1
ATOM 868 C C . ASN A 1 114 ? -4.374 -0.610 -17.655 1.00 96.50 114 ASN A C 1
ATOM 870 O O . ASN A 1 114 ? -3.312 -1.057 -18.091 1.00 96.50 114 ASN A O 1
ATOM 874 N N . ASP A 1 115 ? -5.568 -1.105 -17.980 1.00 94.00 115 ASP A N 1
ATOM 875 C CA . ASP A 1 115 ? -5.797 -2.144 -18.994 1.00 94.00 115 ASP A CA 1
ATOM 876 C C . ASP A 1 115 ? -5.078 -3.488 -18.743 1.00 94.00 115 ASP A C 1
ATOM 878 O O . ASP A 1 115 ? -4.933 -4.300 -19.655 1.00 94.00 115 ASP A O 1
ATOM 882 N N . LEU A 1 116 ? -4.646 -3.747 -17.503 1.00 94.44 116 LEU A N 1
ATOM 883 C CA . LEU A 1 116 ? -4.112 -5.037 -17.068 1.00 94.44 116 LEU A CA 1
ATOM 884 C C . LEU A 1 116 ? -5.209 -5.832 -16.354 1.00 94.44 116 LEU A C 1
ATOM 886 O O . LEU A 1 116 ? -5.756 -5.371 -15.348 1.00 94.44 116 LEU A O 1
ATOM 890 N N . ASP A 1 117 ? -5.501 -7.046 -16.825 1.00 94.56 117 ASP A N 1
ATOM 891 C CA . ASP A 1 117 ? -6.401 -7.952 -16.108 1.00 94.56 117 ASP A CA 1
ATOM 892 C C . ASP A 1 117 ? -5.708 -8.525 -14.866 1.00 94.56 117 ASP A C 1
ATOM 894 O O . ASP A 1 117 ? -5.101 -9.590 -14.873 1.00 94.56 117 ASP A O 1
ATOM 898 N N . ILE A 1 118 ? -5.809 -7.779 -13.768 1.00 94.31 118 ILE A N 1
ATOM 899 C CA . ILE A 1 118 ? -5.188 -8.095 -12.481 1.00 94.31 118 ILE A CA 1
ATOM 900 C C . ILE A 1 118 ? -5.699 -9.399 -11.843 1.00 94.31 118 ILE A C 1
ATOM 902 O O . ILE A 1 118 ? -5.052 -9.926 -10.930 1.00 94.31 118 ILE A O 1
ATOM 906 N N . TRP A 1 119 ? -6.872 -9.886 -12.257 1.00 93.94 119 TRP A N 1
ATOM 907 C CA . TRP A 1 119 ? -7.548 -11.022 -11.628 1.00 93.94 119 TRP A CA 1
ATOM 908 C C . TRP A 1 119 ? -7.097 -12.365 -12.197 1.00 93.94 119 TRP A C 1
ATOM 910 O O . TRP A 1 119 ? -7.139 -13.357 -11.472 1.00 93.94 119 TRP A O 1
ATOM 920 N N . SER A 1 120 ? -6.637 -12.391 -13.449 1.00 94.12 120 SER A N 1
ATOM 921 C CA . SER A 1 120 ? -6.130 -13.597 -14.114 1.00 94.12 120 SER A CA 1
ATOM 922 C C . SER A 1 120 ? -4.615 -13.781 -14.009 1.00 94.12 120 SER A C 1
ATOM 924 O O . SER A 1 120 ? -4.098 -14.820 -14.423 1.00 94.12 120 SER A O 1
ATOM 926 N N . LEU A 1 121 ? -3.889 -12.811 -13.440 1.00 95.38 121 LEU A N 1
ATOM 927 C CA . LEU A 1 121 ? -2.432 -12.898 -13.336 1.00 95.38 121 LEU A CA 1
ATOM 928 C C . LEU A 1 121 ? -1.986 -14.064 -12.443 1.00 95.38 121 LEU A C 1
ATOM 930 O O . LEU A 1 121 ? -2.541 -14.245 -11.354 1.00 95.38 121 LEU A O 1
ATOM 934 N N . PRO A 1 122 ? -0.934 -14.806 -12.839 1.00 96.69 122 PRO A N 1
ATOM 935 C CA . PRO A 1 122 ? -0.340 -15.804 -11.967 1.00 96.69 122 PRO A CA 1
ATOM 936 C C . PRO A 1 122 ? 0.245 -15.133 -10.717 1.00 96.69 122 PRO A C 1
ATOM 938 O O . PRO A 1 122 ? 0.954 -14.129 -10.806 1.00 96.69 122 PRO A O 1
ATOM 941 N N . THR A 1 123 ? -0.028 -15.702 -9.544 1.00 97.19 123 THR A N 1
ATOM 942 C CA . THR A 1 123 ? 0.451 -15.174 -8.260 1.00 97.19 123 THR A CA 1
ATOM 943 C C . THR A 1 123 ? 1.537 -16.070 -7.674 1.00 97.19 123 THR A C 1
ATOM 945 O O . THR A 1 123 ? 1.340 -17.269 -7.486 1.00 97.19 123 THR A O 1
ATOM 948 N N . GLN A 1 124 ? 2.663 -15.465 -7.299 1.00 97.31 124 GLN A N 1
ATOM 949 C CA . GLN A 1 124 ? 3.647 -16.055 -6.399 1.00 97.31 124 GLN A CA 1
ATOM 950 C C . GLN A 1 124 ? 3.419 -15.520 -4.982 1.00 97.31 124 GLN A C 1
ATOM 952 O O . GLN A 1 124 ? 3.535 -14.320 -4.727 1.00 97.31 124 GLN A O 1
ATOM 957 N N . THR A 1 125 ? 3.117 -16.413 -4.042 1.00 97.06 125 THR A N 1
ATOM 958 C CA . THR A 1 125 ? 2.937 -16.048 -2.634 1.00 97.06 125 THR A CA 1
ATOM 959 C C . THR A 1 125 ? 4.273 -15.950 -1.908 1.00 97.06 125 THR A C 1
ATOM 961 O O . THR A 1 125 ? 5.136 -16.813 -2.066 1.00 97.06 125 THR A O 1
ATOM 964 N N . LEU A 1 126 ? 4.416 -14.934 -1.062 1.00 96.12 126 LEU A N 1
ATOM 965 C CA . LEU A 1 126 ? 5.595 -14.692 -0.235 1.00 96.12 126 LEU A CA 1
ATOM 966 C C . LEU A 1 126 ? 5.181 -14.658 1.241 1.00 96.12 126 LEU A C 1
ATOM 968 O O . LEU A 1 126 ? 4.239 -13.950 1.613 1.00 96.12 126 LEU A O 1
ATOM 972 N N . ASP A 1 127 ? 5.908 -15.386 2.088 1.00 96.31 127 ASP A N 1
ATOM 973 C CA . ASP A 1 127 ? 5.700 -15.358 3.536 1.00 96.31 127 ASP A CA 1
ATOM 974 C C . ASP A 1 127 ? 6.586 -14.297 4.195 1.00 96.31 127 ASP A C 1
ATOM 976 O O . ASP A 1 127 ? 7.631 -14.583 4.770 1.00 96.31 127 ASP A O 1
ATOM 980 N N . GLY A 1 128 ? 6.184 -13.034 4.082 1.00 93.25 128 GLY A N 1
ATOM 981 C CA . GLY A 1 128 ? 6.870 -11.946 4.774 1.00 93.25 128 GLY A CA 1
ATOM 982 C C . GLY A 1 128 ? 6.464 -11.804 6.242 1.00 93.25 128 GLY A C 1
ATOM 983 O O . GLY A 1 128 ? 7.077 -11.019 6.960 1.00 93.25 128 GLY A O 1
ATOM 984 N N . LYS A 1 129 ? 5.429 -12.522 6.699 1.00 94.06 129 LYS A N 1
ATOM 985 C CA . LYS A 1 129 ? 4.993 -12.523 8.102 1.00 94.06 129 LYS A CA 1
ATOM 986 C C . LYS A 1 129 ? 5.994 -13.231 9.022 1.00 94.06 129 LYS A C 1
ATOM 988 O O . LYS A 1 129 ? 6.061 -12.869 10.193 1.00 94.06 129 LYS A O 1
ATOM 993 N N . SER A 1 130 ? 6.756 -14.198 8.513 1.00 94.38 130 SER A N 1
ATOM 994 C CA . SER A 1 130 ? 7.805 -14.895 9.270 1.00 94.38 130 SER A CA 1
ATOM 995 C C . SER A 1 130 ? 9.131 -14.131 9.366 1.00 94.38 130 SER A C 1
ATOM 997 O O . SER A 1 130 ? 10.044 -14.589 10.049 1.00 94.38 130 SER A O 1
ATOM 999 N N . LEU A 1 131 ? 9.255 -12.965 8.719 1.00 91.12 131 LEU A N 1
ATOM 1000 C CA . LEU A 1 131 ? 10.456 -12.132 8.800 1.00 91.12 131 LEU A CA 1
ATOM 1001 C C . LEU A 1 131 ? 10.513 -11.347 10.117 1.00 91.12 131 LEU A C 1
ATOM 1003 O O . LEU A 1 131 ? 9.512 -10.792 10.572 1.00 91.12 131 LEU A O 1
ATOM 1007 N N . GLU A 1 132 ? 11.716 -11.235 10.682 1.00 90.19 132 GLU A N 1
ATOM 1008 C CA . GLU A 1 132 ? 11.973 -10.450 11.892 1.00 90.19 132 GLU A CA 1
ATOM 1009 C C . GLU A 1 132 ? 12.453 -9.015 11.576 1.00 90.19 132 GLU A C 1
ATOM 1011 O O . GLU A 1 132 ? 13.153 -8.796 10.581 1.00 90.19 132 GLU A O 1
ATOM 1016 N N . PRO A 1 133 ? 12.140 -8.023 12.436 1.00 90.38 133 PRO A N 1
ATOM 1017 C CA . PRO A 1 133 ? 11.283 -8.136 13.615 1.00 90.38 133 PRO A CA 1
ATOM 1018 C C . PRO A 1 133 ? 9.802 -8.309 13.250 1.00 90.38 133 PRO A C 1
ATOM 1020 O O . PRO A 1 133 ? 9.277 -7.606 12.382 1.00 90.38 133 PRO A O 1
ATOM 1023 N N . SER A 1 134 ? 9.114 -9.200 13.965 1.00 91.06 134 SER A N 1
ATOM 1024 C CA . SER A 1 134 ? 7.674 -9.406 13.795 1.00 91.06 134 SER A CA 1
ATOM 1025 C C . SER A 1 134 ? 6.864 -8.125 14.051 1.00 91.06 134 SER A C 1
ATOM 1027 O O . SER A 1 134 ? 7.085 -7.375 15.008 1.00 91.06 134 SER A O 1
ATOM 1029 N N . TYR A 1 135 ? 5.884 -7.865 13.183 1.00 94.50 135 TYR A N 1
ATOM 1030 C CA . TYR A 1 135 ? 4.991 -6.717 13.324 1.00 94.50 135 TYR A CA 1
ATOM 1031 C C . TYR A 1 135 ? 4.010 -6.911 14.485 1.00 94.50 135 TYR A C 1
ATOM 1033 O O . TYR A 1 135 ? 3.266 -7.893 14.528 1.00 94.50 135 TYR A O 1
ATOM 1041 N N . LYS A 1 136 ? 3.943 -5.920 15.381 1.00 93.81 136 LYS A N 1
ATOM 1042 C CA . LYS A 1 136 ? 2.947 -5.845 16.455 1.00 93.81 136 LYS A CA 1
ATOM 1043 C C . LYS A 1 136 ? 1.974 -4.695 16.170 1.00 93.81 136 LYS A C 1
ATOM 1045 O O . LYS A 1 136 ? 2.406 -3.541 16.185 1.00 93.81 136 LYS A O 1
ATOM 1050 N N . PRO A 1 137 ? 0.686 -4.975 15.896 1.00 93.06 137 PRO A N 1
ATOM 1051 C CA . PRO A 1 137 ? -0.316 -3.929 15.714 1.00 93.06 137 PRO A CA 1
ATOM 1052 C C . PRO A 1 137 ? -0.432 -3.047 16.962 1.00 93.06 137 PRO A C 1
ATOM 1054 O O . PRO A 1 137 ? -0.420 -3.557 18.082 1.00 93.06 137 PRO A O 1
ATOM 1057 N N . ALA A 1 13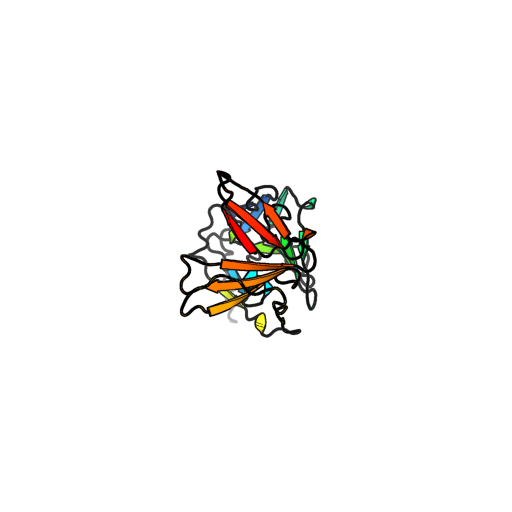8 ? -0.580 -1.734 16.771 1.00 94.50 138 ALA A N 1
ATOM 1058 C CA . ALA A 1 138 ? -0.875 -0.830 17.877 1.00 94.50 138 ALA A CA 1
ATOM 1059 C C . ALA A 1 138 ? -2.267 -1.154 18.455 1.00 94.50 138 ALA A C 1
ATOM 1061 O O . ALA A 1 138 ? -3.223 -1.263 17.679 1.00 94.50 138 ALA A O 1
ATOM 1062 N N . PRO A 1 139 ? -2.404 -1.317 19.784 1.00 93.44 139 PRO A N 1
ATOM 1063 C CA . PRO A 1 139 ? -3.703 -1.556 20.392 1.00 93.44 139 PRO A CA 1
ATOM 1064 C C . PRO A 1 139 ? -4.590 -0.318 20.243 1.00 93.44 139 PRO A C 1
ATOM 1066 O O . PRO A 1 139 ? -4.120 0.819 20.298 1.00 93.44 139 PRO A O 1
ATOM 1069 N N . PHE A 1 140 ? -5.889 -0.539 20.074 1.00 92.31 140 PHE A N 1
ATOM 1070 C CA . PHE A 1 140 ? -6.863 0.538 20.175 1.00 92.31 140 PHE A CA 1
ATOM 1071 C C . PHE A 1 140 ? -6.989 0.978 21.637 1.00 92.31 140 PHE A C 1
ATOM 1073 O O . PHE A 1 140 ? -7.184 0.144 22.517 1.00 92.31 140 PHE A O 1
ATOM 1080 N N . THR A 1 141 ? -6.872 2.282 21.886 1.00 87.06 141 THR A N 1
ATOM 1081 C CA . THR A 1 141 ? -6.960 2.884 23.231 1.00 87.06 141 THR A CA 1
ATOM 1082 C C . THR A 1 141 ? -8.006 3.997 23.308 1.00 87.06 141 THR A C 1
ATOM 1084 O O . THR A 1 141 ? -8.044 4.735 24.289 1.00 87.06 141 THR A O 1
ATOM 1087 N N . GLY A 1 142 ? -8.806 4.171 22.253 1.00 86.25 142 GLY A N 1
ATOM 1088 C CA . GLY A 1 142 ? -9.874 5.166 22.214 1.00 86.25 142 GLY A CA 1
ATOM 1089 C C . GLY A 1 142 ? -11.150 4.690 22.912 1.00 86.25 142 GLY A C 1
ATOM 1090 O O . GLY A 1 142 ? -11.219 3.551 23.378 1.00 86.25 142 GLY A O 1
ATOM 1091 N N . PRO A 1 143 ? -12.186 5.544 22.964 1.00 87.94 143 PRO A N 1
ATOM 1092 C CA . PRO A 1 143 ? -13.503 5.129 23.427 1.00 87.94 143 PRO A CA 1
ATOM 1093 C C . PRO A 1 143 ? -14.111 4.105 22.462 1.00 87.94 143 PRO A C 1
ATOM 1095 O O . PRO A 1 143 ? -14.024 4.257 21.242 1.00 87.94 143 PRO A O 1
ATOM 1098 N N . GLU A 1 144 ? -14.741 3.065 23.002 1.00 87.75 144 GLU A N 1
ATOM 1099 C CA . GLU A 1 144 ? -15.470 2.092 22.187 1.00 87.75 144 GLU A CA 1
ATOM 1100 C C . GLU A 1 144 ? -16.701 2.720 21.503 1.00 87.75 144 GLU A C 1
ATOM 1102 O O . GLU A 1 144 ? -17.292 3.664 22.042 1.00 87.75 144 GLU A O 1
ATOM 1107 N N . PRO A 1 145 ? -17.146 2.179 20.350 1.00 87.06 145 PRO A N 1
ATOM 1108 C CA . PRO A 1 145 ? -18.360 2.645 19.687 1.00 87.06 145 PRO A CA 1
ATOM 1109 C C . PRO A 1 145 ? -19.596 2.535 20.589 1.00 87.06 145 PRO A C 1
ATOM 1111 O O . PRO A 1 145 ? -19.920 1.466 21.115 1.00 87.06 145 PRO A O 1
ATOM 1114 N N . THR A 1 146 ? -20.331 3.641 20.726 1.00 86.25 146 THR A N 1
ATOM 1115 C CA . THR A 1 146 ? -21.458 3.780 21.667 1.00 86.25 146 THR A CA 1
ATOM 1116 C C . THR A 1 146 ? -22.762 3.143 21.182 1.00 86.25 146 THR A C 1
ATOM 1118 O O . THR A 1 146 ? -23.721 3.043 21.951 1.00 86.25 146 THR A O 1
ATOM 1121 N N . ALA A 1 147 ? -22.814 2.683 19.928 1.00 80.25 147 ALA A N 1
ATOM 1122 C CA . ALA A 1 147 ? -23.994 2.058 19.343 1.00 80.25 147 ALA A CA 1
ATOM 1123 C C . ALA A 1 147 ? -24.497 0.876 20.185 1.00 80.25 147 ALA A C 1
ATOM 1125 O O . ALA A 1 147 ? -23.741 -0.035 20.546 1.00 80.25 147 ALA A O 1
ATOM 1126 N N . LYS A 1 148 ? -25.801 0.864 20.465 1.00 83.19 148 LYS A N 1
ATOM 1127 C CA . LYS A 1 148 ? -26.483 -0.274 21.088 1.00 83.19 148 LYS A CA 1
ATOM 1128 C C . LYS A 1 148 ? -26.916 -1.238 19.988 1.00 83.19 148 LYS A C 1
ATOM 1130 O O . LYS A 1 148 ? -27.994 -1.090 19.428 1.00 83.19 148 LYS A O 1
ATOM 1135 N N . ILE A 1 149 ? -26.035 -2.177 19.661 1.00 82.38 149 ILE A N 1
ATOM 1136 C CA . ILE A 1 149 ? -26.285 -3.240 18.687 1.00 82.38 149 ILE A CA 1
ATOM 1137 C C . ILE A 1 149 ? -26.335 -4.557 19.473 1.00 82.38 149 ILE A C 1
ATOM 1139 O O . ILE A 1 149 ? -25.346 -4.919 20.120 1.00 82.38 149 ILE A O 1
ATOM 1143 N N . GLU A 1 150 ? -27.493 -5.215 19.476 1.00 83.75 150 GLU A N 1
ATOM 1144 C CA . GLU A 1 150 ? -27.700 -6.530 20.105 1.00 83.75 150 GLU A CA 1
ATOM 1145 C C . GLU A 1 150 ? -26.798 -7.578 19.436 1.00 83.75 150 GLU A C 1
ATOM 1147 O O . GLU A 1 150 ? -26.532 -7.462 18.246 1.00 83.75 150 GLU A O 1
ATOM 1152 N N . ASP A 1 151 ? -26.243 -8.526 20.197 1.00 85.12 151 ASP A N 1
ATOM 1153 C CA . ASP A 1 151 ? -25.311 -9.566 19.709 1.00 85.12 151 ASP A CA 1
ATOM 1154 C C . ASP A 1 151 ? -24.080 -9.062 18.925 1.00 85.12 151 ASP A C 1
ATOM 1156 O O . ASP A 1 151 ? -23.468 -9.780 18.132 1.00 85.12 151 ASP A O 1
ATOM 1160 N N . SER A 1 152 ? -23.684 -7.807 19.146 1.00 85.50 152 SER A N 1
ATOM 1161 C CA . SER A 1 152 ? -22.567 -7.205 18.420 1.00 85.50 152 SER A CA 1
ATOM 1162 C C . SER A 1 152 ? -21.193 -7.682 18.872 1.00 85.50 152 SER A C 1
ATOM 1164 O O . SER A 1 152 ? -20.954 -8.021 20.032 1.00 85.50 152 SER A O 1
ATOM 1166 N N . LYS A 1 153 ? -20.244 -7.613 17.935 1.00 86.81 153 LYS A N 1
ATOM 1167 C CA . LYS A 1 153 ? -18.818 -7.812 18.187 1.00 86.81 153 LYS A CA 1
ATOM 1168 C C . LYS A 1 153 ? -18.036 -6.537 17.895 1.00 86.81 153 LYS A C 1
ATOM 1170 O O . LYS A 1 153 ? -18.350 -5.804 16.956 1.00 86.81 153 LYS A O 1
ATOM 1175 N N . ILE A 1 154 ? -16.996 -6.301 18.695 1.00 87.50 154 ILE A N 1
ATOM 1176 C CA . ILE A 1 154 ? -16.024 -5.230 18.471 1.00 87.50 154 ILE A CA 1
ATOM 1177 C C . ILE A 1 154 ? -14.790 -5.810 17.776 1.00 87.50 154 ILE A C 1
ATOM 1179 O O . ILE A 1 154 ? -14.187 -6.780 18.238 1.00 87.50 154 ILE A O 1
ATOM 1183 N N . TYR A 1 155 ? -14.414 -5.193 16.662 1.00 89.69 155 TYR A N 1
ATOM 1184 C CA . TYR A 1 155 ? -13.195 -5.459 15.912 1.00 89.69 155 TYR A CA 1
ATOM 1185 C C . TYR A 1 155 ? -12.267 -4.262 16.042 1.00 89.69 155 TYR A C 1
ATOM 1187 O O . TYR A 1 155 ? -12.705 -3.129 15.874 1.00 89.69 155 TYR A O 1
ATOM 1195 N N . THR A 1 156 ? -10.984 -4.493 16.301 1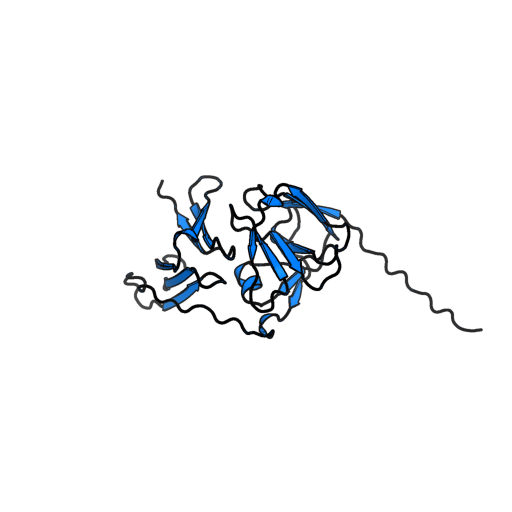.00 92.38 156 THR A N 1
ATOM 1196 C CA . THR A 1 156 ? -9.988 -3.420 16.353 1.00 92.38 156 THR A CA 1
ATOM 1197 C C . THR A 1 156 ? -9.035 -3.502 15.170 1.00 92.38 156 THR A C 1
ATOM 1199 O O . THR A 1 156 ? -8.771 -4.567 14.609 1.00 92.38 156 THR A O 1
ATOM 1202 N N . GLY A 1 157 ? -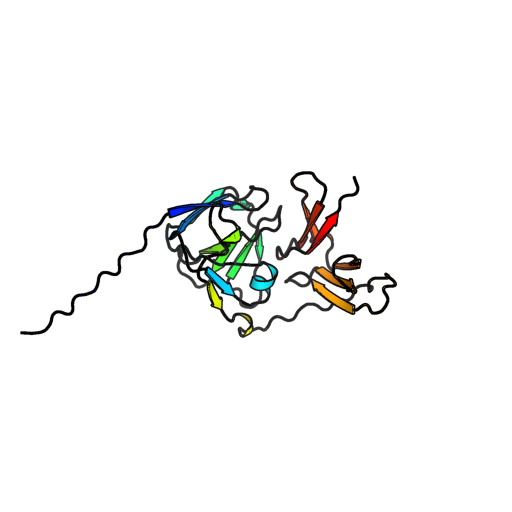8.531 -2.347 14.755 1.00 92.06 157 GLY A N 1
ATOM 1203 C CA . GLY A 1 157 ? -7.651 -2.221 13.606 1.00 92.06 157 GLY A CA 1
ATOM 1204 C C . GLY A 1 157 ? -6.945 -0.876 13.586 1.00 92.06 157 GLY A C 1
ATOM 1205 O O . GLY A 1 157 ? -6.897 -0.159 14.583 1.00 92.06 157 GLY A O 1
ATOM 1206 N N . GLY A 1 158 ? -6.383 -0.525 12.435 1.00 93.69 158 GLY A N 1
ATOM 1207 C CA . GLY A 1 158 ? -5.656 0.727 12.286 1.00 93.69 158 GLY A CA 1
ATOM 1208 C C . GLY A 1 158 ? -4.707 0.745 11.101 1.00 93.69 158 GLY A C 1
ATOM 1209 O O . GLY A 1 158 ? -4.583 -0.229 10.343 1.00 93.69 158 GLY A O 1
ATOM 1210 N N . CYS A 1 159 ? -4.007 1.865 10.968 1.00 96.44 159 CYS A N 1
ATOM 1211 C CA . CYS A 1 159 ? -2.938 2.021 9.998 1.00 96.44 159 CYS A CA 1
ATOM 1212 C C . CYS A 1 159 ? -1.709 1.180 10.383 1.00 96.44 159 CYS A C 1
ATOM 1214 O O . CYS A 1 159 ? -1.604 0.656 11.491 1.00 96.44 159 CYS A O 1
ATOM 1216 N N . HIS A 1 160 ? -0.755 1.038 9.462 1.00 97.19 160 HIS A N 1
ATOM 1217 C CA . HIS A 1 160 ? 0.434 0.228 9.724 1.00 97.19 160 HIS A CA 1
ATOM 1218 C C . HIS A 1 160 ? 1.349 0.845 10.794 1.00 97.19 160 HIS A C 1
ATOM 1220 O O . HIS A 1 160 ? 1.838 0.127 11.660 1.00 97.19 160 HIS A O 1
ATOM 1226 N N . CYS A 1 161 ? 1.558 2.166 10.769 1.00 96.6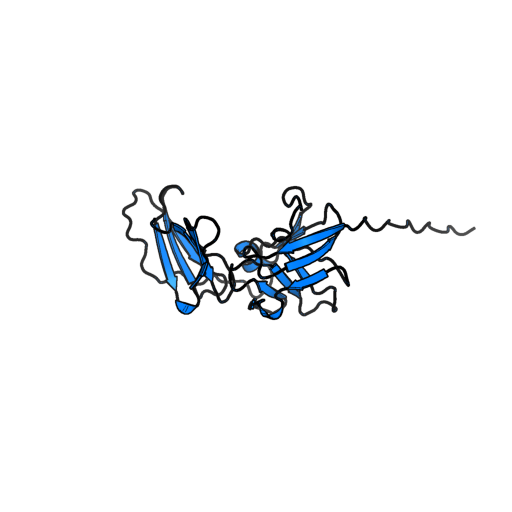2 161 CYS A N 1
ATOM 1227 C CA . CYS A 1 161 ? 2.479 2.838 11.692 1.00 96.62 161 CYS A CA 1
ATOM 1228 C C . CYS A 1 161 ? 1.933 3.038 13.115 1.00 96.62 161 CYS A C 1
ATOM 1230 O O . CYS A 1 161 ? 2.666 3.528 13.964 1.00 96.62 161 CYS A O 1
ATOM 1232 N N . GLY A 1 162 ? 0.665 2.707 13.375 1.00 95.31 162 GLY A N 1
ATOM 1233 C CA . GLY A 1 162 ? 0.041 2.860 14.692 1.00 95.31 162 GLY A CA 1
ATOM 1234 C C . GLY A 1 162 ? -0.463 4.267 15.028 1.00 95.31 162 GLY A C 1
ATOM 1235 O O . GLY A 1 162 ? -1.125 4.430 16.045 1.00 95.31 162 GLY A O 1
ATOM 1236 N N . ASN A 1 163 ? -0.233 5.266 14.167 1.00 95.06 163 ASN A N 1
ATOM 1237 C CA . ASN A 1 163 ? -0.748 6.623 14.384 1.00 95.06 163 ASN A CA 1
ATOM 1238 C C . ASN A 1 163 ? -2.276 6.674 14.449 1.00 95.06 163 ASN A C 1
ATOM 1240 O O . ASN A 1 163 ? -2.831 7.510 15.147 1.00 95.06 163 ASN A O 1
ATOM 1244 N N . VAL A 1 164 ? -2.948 5.809 13.688 1.00 93.81 164 VAL A N 1
ATOM 1245 C CA . VAL A 1 164 ? -4.406 5.698 13.674 1.00 93.81 164 VAL A CA 1
ATOM 1246 C C . VAL A 1 164 ? -4.778 4.284 14.073 1.00 93.81 164 VAL A C 1
ATOM 1248 O O . VAL A 1 164 ? -4.368 3.326 13.413 1.00 93.81 164 VAL A O 1
ATOM 1251 N N . THR A 1 165 ? -5.582 4.165 15.117 1.00 93.81 165 THR A N 1
ATOM 1252 C CA . THR A 1 165 ? -6.238 2.934 15.544 1.00 93.81 165 THR A CA 1
ATOM 1253 C C . THR A 1 165 ? -7.749 3.131 15.477 1.00 93.81 165 THR A C 1
ATOM 1255 O O . THR A 1 165 ? -8.257 4.248 15.511 1.00 93.81 165 THR A O 1
ATOM 1258 N N . MET A 1 166 ? -8.499 2.053 15.306 1.00 91.88 166 MET A N 1
ATOM 1259 C CA . MET A 1 166 ? -9.953 2.116 15.177 1.00 91.88 166 MET A CA 1
ATOM 1260 C C . MET A 1 166 ? -10.610 0.911 15.832 1.00 91.88 166 MET A C 1
ATOM 1262 O O . MET A 1 166 ? -10.012 -0.167 15.893 1.00 91.88 166 MET A O 1
ATOM 1266 N N . ALA A 1 167 ? -11.845 1.105 16.273 1.00 90.88 167 ALA A N 1
ATOM 1267 C CA . ALA A 1 167 ? -12.749 0.064 16.719 1.00 90.88 167 ALA A CA 1
ATOM 1268 C C . ALA A 1 167 ? -14.028 0.111 15.875 1.00 90.88 167 ALA A C 1
ATOM 1270 O O . ALA A 1 167 ? -14.612 1.170 15.671 1.00 90.88 167 ALA A O 1
ATOM 1271 N N . LEU A 1 168 ? -14.459 -1.043 15.385 1.00 88.19 168 LEU A N 1
ATOM 1272 C CA . LEU A 1 168 ? -15.684 -1.246 14.623 1.00 88.19 168 LEU A CA 1
ATOM 1273 C C . LEU A 1 168 ? -16.612 -2.135 15.446 1.00 88.19 168 LEU A C 1
ATOM 1275 O O . LEU A 1 168 ? -16.233 -3.253 15.790 1.00 88.19 168 LEU A O 1
ATOM 1279 N N . LYS A 1 169 ? -17.829 -1.667 15.714 1.00 87.00 169 LYS A N 1
ATOM 1280 C CA . LYS A 1 169 ? -18.884 -2.459 16.350 1.00 87.00 169 LYS A CA 1
ATOM 1281 C C . LYS A 1 169 ? -19.945 -2.819 15.316 1.00 87.00 169 LYS A C 1
ATOM 1283 O O . LYS A 1 169 ? -20.484 -1.931 14.655 1.00 87.00 169 LYS A O 1
ATOM 1288 N N . THR A 1 170 ? -20.215 -4.112 15.150 1.00 83.38 170 THR A N 1
ATOM 1289 C CA . THR A 1 170 ? -21.124 -4.616 14.107 1.00 83.38 170 THR A CA 1
ATOM 1290 C C . THR A 1 170 ? -21.648 -6.022 14.431 1.00 83.38 170 THR A C 1
ATOM 1292 O O . THR A 1 170 ? -21.011 -6.766 15.181 1.00 83.38 170 THR A O 1
ATOM 1295 N N . THR A 1 171 ? -22.806 -6.371 13.868 1.00 75.38 171 THR A N 1
ATOM 1296 C CA . THR A 1 171 ? -23.355 -7.738 13.769 1.00 75.38 171 THR A CA 1
ATOM 1297 C C . THR A 1 171 ? -23.253 -8.310 12.350 1.00 75.38 171 THR A C 1
ATOM 1299 O O . THR A 1 171 ? -23.152 -9.522 12.202 1.00 75.38 171 THR A O 1
ATOM 1302 N N . ASP A 1 172 ? -23.259 -7.444 11.329 1.00 65.00 172 ASP A N 1
ATOM 1303 C CA . ASP A 1 172 ? -23.231 -7.737 9.886 1.00 65.00 172 ASP A CA 1
ATOM 1304 C C . ASP A 1 172 ? -22.908 -6.417 9.127 1.00 65.00 172 ASP A C 1
ATOM 1306 O O . ASP A 1 172 ? -23.275 -5.338 9.619 1.00 65.00 172 ASP A O 1
ATOM 1310 N N . PRO A 1 173 ? -22.221 -6.407 7.961 1.00 54.75 173 PRO A N 1
ATOM 1311 C CA . PRO A 1 173 ? -21.542 -5.221 7.436 1.00 54.75 173 PRO A CA 1
ATOM 1312 C C . PRO A 1 173 ? -22.474 -4.155 6.835 1.00 54.75 173 PRO A C 1
ATOM 1314 O O . PRO A 1 173 ? -21.986 -3.204 6.227 1.00 54.75 173 PRO A O 1
ATOM 1317 N N . GLN A 1 174 ? -23.794 -4.267 7.008 1.00 58.19 174 GLN A N 1
ATOM 1318 C CA . GLN A 1 174 ? -24.753 -3.286 6.491 1.00 58.19 174 GLN A CA 1
ATOM 1319 C C . GLN A 1 174 ? -24.967 -2.082 7.422 1.00 58.19 174 GLN A C 1
ATOM 1321 O O . GLN A 1 174 ? -25.282 -1.002 6.929 1.00 58.19 174 GLN A O 1
ATOM 1326 N N . ILE A 1 175 ? -24.758 -2.221 8.742 1.00 60.09 175 ILE A N 1
ATOM 1327 C CA . ILE A 1 175 ? -24.862 -1.097 9.699 1.00 60.09 175 ILE A CA 1
ATOM 1328 C C . ILE A 1 175 ? -23.662 -1.084 10.669 1.00 60.09 175 ILE A C 1
ATOM 1330 O O . ILE A 1 175 ? -23.794 -1.435 11.845 1.00 60.09 175 ILE A O 1
ATOM 1334 N N . PRO A 1 176 ? -22.455 -0.721 10.204 1.00 64.81 176 PRO A N 1
ATOM 1335 C CA . PRO A 1 176 ? -21.300 -0.542 11.078 1.00 64.81 176 PRO A CA 1
ATOM 1336 C C . PRO A 1 176 ? -21.322 0.823 11.789 1.00 64.81 176 PRO A C 1
ATOM 1338 O O . PRO A 1 176 ? -21.589 1.847 11.164 1.00 64.81 176 PRO A O 1
ATOM 1341 N N . GLN A 1 177 ? -20.954 0.862 13.076 1.00 69.44 177 GLN A N 1
ATOM 1342 C CA . GLN A 1 177 ? -20.443 2.090 13.702 1.00 69.44 177 GLN A CA 1
ATOM 1343 C C . GLN A 1 177 ? -18.952 1.955 14.003 1.00 69.44 177 GLN A C 1
ATOM 1345 O O . GLN A 1 177 ? -18.509 0.961 14.586 1.00 69.44 177 GLN A O 1
ATOM 1350 N N . VAL A 1 178 ? -18.185 2.971 13.608 1.00 74.06 178 VAL A N 1
ATOM 1351 C CA . VAL A 1 178 ? -16.726 3.012 13.735 1.00 74.06 178 VAL A CA 1
ATOM 1352 C C . VAL A 1 178 ? -16.329 4.143 14.680 1.00 74.06 178 VAL A C 1
ATOM 1354 O O . VAL A 1 178 ? -16.802 5.267 14.548 1.00 74.06 178 VAL A O 1
ATOM 1357 N N . SER A 1 179 ? -15.432 3.852 15.617 1.00 75.69 179 SER A N 1
ATOM 1358 C CA . SER A 1 179 ? -14.739 4.839 16.445 1.00 75.69 179 SER A CA 1
ATOM 1359 C C . SER A 1 179 ? -13.269 4.872 16.055 1.00 75.69 179 SER A C 1
ATOM 1361 O O . SER A 1 179 ? -12.606 3.835 16.004 1.00 75.69 179 SER A O 1
ATOM 1363 N N . ILE A 1 180 ? -12.749 6.065 15.781 1.00 77.81 180 ILE A N 1
ATOM 1364 C CA . ILE A 1 180 ? -11.360 6.274 15.365 1.00 77.81 180 ILE A CA 1
ATOM 1365 C C . ILE A 1 180 ? -10.610 6.968 16.497 1.00 77.81 180 ILE A C 1
ATOM 1367 O O . ILE A 1 180 ? -11.074 7.958 17.055 1.00 77.81 180 ILE A O 1
ATOM 1371 N N . SER A 1 181 ? -9.432 6.446 16.817 1.00 78.94 181 SER A N 1
ATOM 1372 C CA . SER A 1 181 ? -8.479 7.031 17.751 1.00 78.94 181 SER A CA 1
ATOM 1373 C C . SER A 1 181 ? -7.195 7.350 17.000 1.00 78.94 181 SER A C 1
ATOM 1375 O O . SER A 1 181 ? -6.665 6.524 16.259 1.00 78.94 181 SER A O 1
ATOM 1377 N N . THR A 1 182 ? -6.673 8.556 17.180 1.00 79.31 182 THR A N 1
ATOM 1378 C CA . THR A 1 182 ? -5.474 9.010 16.475 1.00 79.31 182 THR A CA 1
ATOM 1379 C C . THR A 1 182 ? -4.495 9.647 17.447 1.00 79.31 182 THR A C 1
ATOM 1381 O O . THR A 1 182 ? -4.893 10.403 18.330 1.00 79.31 182 THR A O 1
ATOM 1384 N N . GLN A 1 183 ? -3.214 9.319 17.293 1.00 81.81 183 GLN A N 1
ATOM 1385 C CA . GLN A 1 183 ? -2.123 9.939 18.044 1.00 81.81 183 GLN A CA 1
ATOM 1386 C C . GLN A 1 183 ? -1.840 11.350 17.516 1.00 81.81 183 GLN A C 1
ATOM 1388 O O . GLN A 1 183 ? -1.683 12.281 18.297 1.00 81.81 183 GLN A O 1
ATOM 1393 N N . ASP A 1 184 ? -1.838 11.507 16.190 1.00 85.50 184 ASP A N 1
ATOM 1394 C CA . ASP A 1 184 ? -1.738 12.796 15.505 1.00 85.50 184 ASP A CA 1
ATOM 1395 C C . ASP A 1 184 ? -2.859 12.911 14.451 1.00 85.50 184 ASP A C 1
ATOM 1397 O O . ASP A 1 184 ? -2.763 12.304 13.373 1.00 85.50 184 ASP A O 1
ATOM 1401 N N . PRO A 1 185 ? -3.941 13.665 14.735 1.00 86.62 185 PRO A N 1
ATOM 1402 C CA . PRO A 1 185 ? -5.030 13.911 13.789 1.00 86.62 185 PRO A CA 1
ATOM 1403 C C . PRO A 1 185 ? -4.579 14.541 12.469 1.00 86.62 185 PRO A C 1
ATOM 1405 O O . PRO A 1 185 ? -5.194 14.283 11.438 1.00 86.62 185 PRO A O 1
ATOM 1408 N N . SER A 1 186 ? -3.483 15.310 12.454 1.00 88.00 186 SER A N 1
ATOM 1409 C CA . SER A 1 186 ? -2.978 15.942 11.227 1.00 88.00 186 SER A CA 1
ATOM 1410 C C . SER A 1 186 ? -2.492 14.920 10.191 1.00 88.00 186 SER A C 1
ATOM 1412 O O . SER A 1 186 ? -2.374 15.233 9.001 1.00 88.00 186 SER A O 1
ATOM 1414 N N . GLN A 1 187 ? -2.235 13.682 10.626 1.00 92.06 187 GLN A N 1
ATOM 1415 C CA . GLN A 1 187 ? -1.854 12.558 9.776 1.00 92.06 187 GLN A CA 1
ATOM 1416 C C . GLN A 1 187 ? -3.051 11.725 9.315 1.00 92.06 187 GLN A C 1
ATOM 1418 O O . GLN A 1 187 ? -2.846 10.704 8.664 1.00 92.06 187 GLN A O 1
ATOM 1423 N N . VAL A 1 188 ? -4.288 12.126 9.600 1.00 91.31 188 VAL A N 1
ATOM 1424 C CA . VAL A 1 188 ? -5.459 11.606 8.891 1.00 91.31 188 VAL A CA 1
ATOM 1425 C C . VAL A 1 188 ? -5.668 12.503 7.678 1.00 91.31 188 VAL A C 1
ATOM 1427 O O . VAL A 1 188 ? -5.947 13.692 7.805 1.00 91.31 188 VAL A O 1
ATOM 1430 N N . LYS A 1 189 ? -5.423 11.959 6.487 1.00 91.62 189 LYS A N 1
ATOM 1431 C CA . LYS A 1 189 ? -5.600 12.676 5.224 1.00 91.62 189 LYS A CA 1
ATOM 1432 C C . LYS A 1 189 ? -6.895 12.223 4.584 1.00 91.62 189 LYS A C 1
ATOM 1434 O O . LYS A 1 189 ? -7.197 11.034 4.618 1.00 91.62 189 LYS A O 1
ATOM 1439 N N . ALA A 1 190 ? -7.609 13.165 3.994 1.00 90.19 190 ALA A N 1
ATOM 1440 C CA . ALA A 1 190 ? -8.840 12.933 3.268 1.00 90.19 190 ALA A CA 1
ATOM 1441 C C . ALA A 1 190 ? -8.663 13.355 1.812 1.00 90.19 190 ALA A C 1
ATOM 1443 O O . ALA A 1 190 ? -7.947 14.318 1.517 1.00 90.19 190 ALA A O 1
ATOM 1444 N N . TYR A 1 191 ? -9.322 12.645 0.907 1.00 86.31 191 TYR A N 1
ATOM 1445 C CA . TYR A 1 191 ? -9.532 13.127 -0.447 1.00 86.31 191 TYR A CA 1
ATOM 1446 C C . TYR A 1 191 ? -10.926 12.744 -0.927 1.00 86.31 191 TYR A C 1
ATOM 1448 O O . TYR A 1 191 ? -11.467 11.695 -0.575 1.00 86.31 191 TYR A O 1
ATOM 1456 N N . ILE A 1 192 ? -11.481 13.606 -1.769 1.00 85.25 192 ILE A N 1
ATOM 1457 C CA . ILE A 1 192 ? -12.775 13.416 -2.411 1.00 85.25 192 ILE A CA 1
ATOM 1458 C C . ILE A 1 192 ? -12.519 13.327 -3.913 1.00 85.25 192 ILE A C 1
ATOM 1460 O O . ILE A 1 192 ? -11.723 14.093 -4.464 1.00 85.25 192 ILE A O 1
ATOM 1464 N N . PHE A 1 193 ? -13.164 12.374 -4.578 1.00 74.19 193 PHE A N 1
ATOM 1465 C CA . PHE A 1 193 ? -13.038 12.183 -6.019 1.00 74.19 193 PHE A CA 1
ATOM 1466 C C . PHE A 1 193 ? -14.387 11.825 -6.647 1.00 74.19 193 PHE A C 1
ATOM 1468 O O . PHE A 1 193 ? -15.293 11.310 -5.991 1.00 74.19 193 PHE A O 1
ATOM 1475 N N . GLY A 1 194 ? -14.535 12.102 -7.942 1.00 74.06 194 GLY A N 1
ATOM 1476 C CA . GLY A 1 194 ? -15.760 11.812 -8.680 1.00 74.06 194 GLY A CA 1
ATOM 1477 C C . GLY A 1 194 ? -16.927 12.704 -8.255 1.00 74.06 194 GLY A C 1
ATOM 1478 O O . GLY A 1 194 ? -16.801 13.922 -8.216 1.00 74.06 194 GLY A O 1
ATOM 1479 N N . ARG A 1 195 ? -18.084 12.096 -7.973 1.00 73.25 195 ARG A N 1
ATOM 1480 C CA . ARG A 1 195 ? -19.344 12.812 -7.694 1.00 73.25 195 ARG A CA 1
ATOM 1481 C C . ARG A 1 195 ? -19.432 13.419 -6.283 1.00 73.25 195 ARG A C 1
ATOM 1483 O O . ARG A 1 195 ? -20.502 13.860 -5.888 1.00 73.25 195 ARG A O 1
ATOM 1490 N N . SER A 1 196 ? -18.339 13.396 -5.523 1.00 75.00 196 SER A N 1
ATOM 1491 C CA . SER A 1 196 ? -18.246 13.969 -4.174 1.00 75.00 196 SER A CA 1
ATOM 1492 C C . SER A 1 196 ? -19.187 13.379 -3.118 1.00 75.00 196 SER A C 1
ATOM 1494 O O . SER A 1 196 ? -19.412 14.003 -2.092 1.00 75.00 196 SER A O 1
ATOM 1496 N N . PHE A 1 197 ? -19.707 12.167 -3.333 1.00 72.12 197 PHE A N 1
ATOM 1497 C CA . PHE A 1 197 ? -20.569 11.486 -2.355 1.00 72.12 197 PHE A CA 1
ATOM 1498 C C . PHE A 1 197 ? -19.797 10.727 -1.274 1.00 72.12 197 PHE A C 1
ATOM 1500 O O . PHE A 1 197 ? -20.383 10.349 -0.263 1.00 72.12 197 PHE A O 1
ATOM 1507 N N . GLN A 1 198 ? -18.504 10.472 -1.481 1.00 74.94 198 GLN A N 1
ATOM 1508 C CA . GLN A 1 198 ? -17.664 9.765 -0.519 1.00 74.94 198 GLN A CA 1
ATOM 1509 C C . GLN A 1 198 ? -16.327 10.477 -0.343 1.00 74.94 198 GLN A C 1
ATOM 1511 O O . GLN A 1 198 ? -15.658 10.833 -1.317 1.00 74.94 198 GLN A O 1
ATOM 1516 N N . GLU A 1 199 ? -15.950 10.654 0.916 1.00 84.75 199 GLU A N 1
ATOM 1517 C CA . GLU A 1 199 ? -14.615 11.043 1.330 1.00 84.75 199 GLU A CA 1
ATOM 1518 C C . GLU A 1 199 ? -13.828 9.786 1.695 1.00 84.75 199 GLU A C 1
ATOM 1520 O O . GLU A 1 199 ? -14.285 8.942 2.466 1.00 84.75 199 GLU A O 1
ATOM 1525 N N . HIS A 1 200 ? -12.626 9.657 1.142 1.00 87.56 200 HIS A N 1
ATOM 1526 C CA . HIS A 1 200 ? -11.720 8.564 1.455 1.00 87.56 200 HIS A CA 1
ATOM 1527 C C . HIS A 1 200 ? -10.613 9.059 2.374 1.00 87.56 200 HIS A C 1
ATOM 1529 O O . HIS A 1 200 ? -9.832 9.941 2.000 1.00 87.56 200 HIS A O 1
ATOM 1535 N N . THR A 1 201 ? -10.493 8.440 3.547 1.00 92.38 201 THR A N 1
ATOM 1536 C CA . THR A 1 201 ? -9.424 8.760 4.492 1.00 92.38 201 THR A CA 1
ATOM 1537 C C . THR A 1 201 ? -8.293 7.735 4.453 1.00 92.38 201 THR A C 1
ATOM 1539 O O . THR A 1 201 ? -8.486 6.542 4.197 1.00 92.38 201 THR A O 1
ATOM 1542 N N . PHE A 1 202 ? -7.071 8.192 4.704 1.00 95.56 202 PHE A N 1
ATOM 1543 C CA . PHE A 1 202 ? -5.881 7.355 4.806 1.00 95.56 202 PHE A CA 1
ATOM 1544 C C . PHE A 1 202 ? -4.877 7.952 5.792 1.00 95.56 202 PHE A C 1
ATOM 1546 O O . PHE A 1 202 ? -4.872 9.148 6.086 1.00 95.56 202 PHE A O 1
ATOM 1553 N N . CYS A 1 203 ? -3.984 7.112 6.309 1.00 97.06 203 CYS A N 1
ATOM 1554 C CA . CYS A 1 203 ? -2.904 7.581 7.162 1.00 97.06 203 CYS A CA 1
ATOM 1555 C C . CYS A 1 203 ? -1.826 8.274 6.321 1.00 97.06 203 CYS A C 1
ATOM 1557 O O . CYS A 1 203 ? -1.155 7.640 5.513 1.00 97.06 203 CYS A O 1
ATOM 1559 N N . GLY A 1 204 ? -1.590 9.557 6.566 1.00 96.88 204 GLY A N 1
ATOM 1560 C CA . GLY A 1 204 ? -0.571 10.366 5.912 1.00 96.88 204 GLY A CA 1
ATOM 1561 C C . GLY A 1 204 ? 0.860 9.891 6.151 1.00 96.88 204 GLY A C 1
ATOM 1562 O O . GLY A 1 204 ? 1.722 10.233 5.352 1.00 96.88 204 GLY A O 1
ATOM 1563 N N . ILE A 1 205 ? 1.140 9.102 7.194 1.00 97.50 205 ILE A N 1
ATOM 1564 C CA . ILE A 1 205 ? 2.480 8.542 7.449 1.00 97.50 205 ILE A CA 1
ATOM 1565 C C . ILE A 1 205 ? 2.727 7.321 6.568 1.00 97.50 205 ILE A C 1
ATOM 1567 O O . ILE A 1 205 ? 3.686 7.292 5.806 1.00 97.50 205 ILE A O 1
ATOM 1571 N N . CYS A 1 206 ? 1.871 6.304 6.688 1.00 97.44 206 CYS A N 1
ATOM 1572 C CA . CYS A 1 206 ? 2.115 5.012 6.055 1.00 97.44 206 CYS A CA 1
ATOM 1573 C C . CYS A 1 206 ? 1.302 4.776 4.785 1.00 97.44 206 CYS A C 1
ATOM 1575 O O . CYS A 1 206 ? 1.548 3.778 4.126 1.00 97.44 206 CYS A O 1
ATOM 1577 N N . GLY A 1 207 ? 0.352 5.638 4.422 1.00 96.69 207 GLY A N 1
ATOM 1578 C CA . GLY A 1 207 ? -0.480 5.517 3.220 1.00 96.69 207 GLY A CA 1
ATOM 1579 C C . GLY A 1 207 ? -1.533 4.407 3.273 1.00 96.69 207 GLY A C 1
ATOM 1580 O O . GLY A 1 207 ? -2.071 4.040 2.239 1.00 96.69 207 GLY A O 1
ATOM 1581 N N . VAL A 1 208 ? -1.794 3.814 4.443 1.00 97.06 208 VAL A N 1
ATOM 1582 C CA . VAL A 1 208 ? -2.854 2.802 4.601 1.00 97.06 208 VAL A CA 1
ATOM 1583 C C . VAL A 1 208 ? -4.214 3.493 4.614 1.00 97.06 208 VAL A C 1
ATOM 1585 O O . VAL A 1 208 ? -4.419 4.408 5.414 1.00 97.06 208 VAL A O 1
ATOM 1588 N N . SER A 1 209 ? -5.118 3.040 3.745 1.00 93.75 209 SER A N 1
ATOM 1589 C CA . SER A 1 209 ? -6.523 3.455 3.721 1.00 93.75 209 SER A CA 1
ATOM 1590 C C . SER A 1 209 ? -7.217 3.134 5.045 1.00 93.75 209 SER A C 1
ATOM 1592 O O . SER A 1 209 ? -6.938 2.110 5.671 1.00 93.75 209 SER A O 1
ATOM 1594 N N . LEU A 1 210 ? -8.090 4.036 5.483 1.00 90.19 210 LEU A N 1
ATOM 1595 C CA . LEU A 1 210 ? -8.811 3.964 6.750 1.00 90.19 210 LEU A CA 1
ATOM 1596 C C . LEU A 1 210 ? -10.308 3.781 6.469 1.00 90.19 210 LEU A C 1
ATOM 1598 O O . LEU A 1 210 ? -10.697 2.736 5.954 1.00 90.19 210 LEU A O 1
ATOM 1602 N N . VAL A 1 211 ? -11.135 4.777 6.791 1.00 81.06 211 VAL A N 1
ATOM 1603 C CA . VAL A 1 211 ? -12.584 4.756 6.559 1.00 81.06 211 VAL A CA 1
ATOM 1604 C C . VAL A 1 211 ? -12.953 5.560 5.313 1.00 81.06 211 VAL A C 1
ATOM 1606 O O . VAL A 1 211 ? -12.281 6.534 4.963 1.00 81.06 211 VAL A O 1
ATOM 1609 N N . GLY A 1 212 ? -14.024 5.143 4.643 1.00 66.88 212 GLY A N 1
ATOM 1610 C CA . GLY A 1 212 ? -14.751 5.992 3.708 1.00 66.88 212 GLY A CA 1
ATOM 1611 C C . GLY A 1 212 ? -16.000 6.516 4.403 1.00 66.88 212 GLY A C 1
ATOM 1612 O O . GLY A 1 212 ? -16.785 5.706 4.894 1.00 66.88 212 GLY A O 1
ATOM 1613 N N . GLU A 1 213 ? -16.176 7.830 4.462 1.00 63.84 213 GLU A N 1
ATOM 1614 C CA . GLU A 1 213 ? -17.387 8.444 5.011 1.00 63.84 213 GLU A CA 1
ATOM 1615 C C . GLU A 1 213 ? -18.223 9.026 3.871 1.00 63.84 213 GLU A C 1
ATOM 1617 O O . GLU A 1 213 ? -17.697 9.588 2.908 1.00 63.84 213 GLU A O 1
ATOM 1622 N N . GLY A 1 214 ? -19.543 8.847 3.947 1.00 57.66 214 GLY A N 1
ATOM 1623 C CA . GLY A 1 214 ? -20.450 9.531 3.036 1.00 57.66 214 GLY A CA 1
ATOM 1624 C C . GLY A 1 214 ? -20.415 11.026 3.331 1.00 57.66 214 GLY A C 1
ATOM 1625 O O . GLY A 1 214 ? -20.600 11.424 4.479 1.00 57.66 214 GLY A O 1
ATOM 1626 N N . VAL A 1 215 ? -20.189 11.854 2.316 1.00 54.16 215 VAL A N 1
ATOM 1627 C CA . VAL A 1 215 ? -20.308 13.307 2.474 1.00 54.16 215 VAL A CA 1
ATOM 1628 C C . VAL A 1 215 ? -21.803 13.616 2.450 1.00 54.16 215 VAL A C 1
ATOM 1630 O O . VAL A 1 215 ? -22.481 13.264 1.483 1.00 54.16 215 VAL A O 1
ATOM 1633 N N . ALA A 1 216 ? -22.345 14.188 3.529 1.00 47.28 216 ALA A N 1
ATOM 1634 C CA . ALA A 1 216 ? -23.748 14.595 3.556 1.00 47.28 216 ALA A CA 1
ATOM 1635 C C . ALA A 1 216 ? -23.988 15.611 2.425 1.00 47.28 216 ALA A C 1
ATOM 1637 O O . ALA A 1 216 ? -23.302 16.632 2.364 1.00 47.28 216 ALA A O 1
ATOM 1638 N N . GLY A 1 217 ? -24.893 15.265 1.506 1.00 38.88 217 GLY A N 1
ATOM 1639 C CA . GLY A 1 217 ? -25.315 16.124 0.396 1.00 38.88 217 GLY A CA 1
ATOM 1640 C C . GLY A 1 217 ? -26.264 17.227 0.832 1.00 38.88 217 GLY A C 1
ATOM 1641 O O . GLY A 1 217 ? -26.954 17.039 1.860 1.00 38.88 217 GLY A O 1
#

Organism: NCBI:txid602034

InterPro domains:
  IPR006913 CENP-V/GFA domain [PF04828] (18-115)
  IPR006913 CENP-V/GFA domain [PS51891] (18-132)
  IPR011057 Mss4-like superfamily [SSF51316] (15-123)
  IPR011057 Mss4-like superfamily [SSF51316] (150-215)
  IPR052355 Centromere protein V-like [PTHR28620] (10-136)

Foldseek 3Di:
DDDDPPPPPPPDAQWDKWKFAFPVRQWIKIFTDHLQAAWEQEPAPLCVLLVAGKDQRAAPGIGTPHCPVQWDWAADFPRQKTFTAGLARLHGAWIAGPPDPPRRRIIGRPVGTPPRPPPPHHYDYHHPCPDPPHQDAADDDDDEFPDDDPPWDKDKDADRVNQKIKIWIDPDPPDIDMDIDGPDPVQWHWDADDPRQWIWTAGSHSSRTDDIDGDDD

Secondary structure (DSSP, 8-state):
----------PPPPPEEEEEE-TTSSSEEEEEE-SSPPEEEE-SHHHHHHT--EE---TT-EEEEE-GGGPEEE--TT--EEEEE-TTT--EEEEEETTSPTTTSEEEEGGGBSS--TTTS-EEEE--TTSSSPP-PPPP-SPPP----TT-EEEEEE-TTSSEEEEEEESSTTS-EEEEEES-GGGEEEEE-TTSSEEEEEETTT--EEEEEEPP-